Protein AF-A0A3C1FRV7-F1 (afdb_monomer)

Structure (mmCIF, N/CA/C/O backbone):
data_AF-A0A3C1FRV7-F1
#
_entry.id   AF-A0A3C1FRV7-F1
#
loop_
_atom_site.group_PDB
_atom_site.id
_atom_site.type_symbol
_atom_site.label_atom_id
_atom_site.label_alt_id
_atom_site.label_comp_id
_atom_site.label_asym_id
_atom_site.label_entity_id
_atom_site.label_seq_id
_atom_site.pdbx_PDB_ins_code
_atom_site.Cartn_x
_atom_site.Cartn_y
_atom_site.Cartn_z
_atom_site.occupancy
_atom_site.B_iso_or_equiv
_atom_site.auth_seq_id
_atom_site.auth_comp_id
_atom_site.auth_asym_id
_atom_site.auth_atom_id
_atom_site.pdbx_PDB_model_num
ATOM 1 N N . PRO A 1 1 ? -3.795 -15.481 3.733 1.00 88.25 1 PRO A N 1
ATOM 2 C CA . PRO A 1 1 ? -2.953 -14.312 3.367 1.00 88.25 1 PRO A CA 1
ATOM 3 C C . PRO A 1 1 ? -2.413 -14.506 1.949 1.00 88.25 1 PRO A C 1
ATOM 5 O O . PRO A 1 1 ? -2.141 -15.652 1.592 1.00 88.25 1 PRO A O 1
ATOM 8 N N . ASN A 1 2 ? -2.256 -13.435 1.164 1.00 96.12 2 ASN A N 1
ATOM 9 C CA . ASN A 1 2 ? -1.717 -13.567 -0.190 1.00 96.12 2 ASN A CA 1
ATOM 10 C C . ASN A 1 2 ? -0.213 -13.884 -0.165 1.00 96.12 2 ASN A C 1
ATOM 12 O O . ASN A 1 2 ? 0.523 -13.415 0.707 1.00 96.12 2 ASN A O 1
ATOM 16 N N . ARG A 1 3 ? 0.243 -14.666 -1.138 1.00 96.31 3 ARG A N 1
ATOM 17 C CA . ARG A 1 3 ? 1.649 -14.961 -1.402 1.00 96.31 3 ARG A CA 1
ATOM 18 C C . ARG A 1 3 ? 1.948 -14.586 -2.841 1.00 96.31 3 ARG A C 1
ATOM 20 O O . ARG A 1 3 ? 1.276 -15.065 -3.749 1.00 96.31 3 ARG A O 1
ATOM 27 N N . VAL A 1 4 ? 2.938 -13.723 -3.019 1.00 97.00 4 VAL A N 1
ATOM 28 C CA . VAL A 1 4 ? 3.208 -13.046 -4.291 1.00 97.00 4 VAL A CA 1
ATOM 29 C C . VAL A 1 4 ? 4.692 -13.100 -4.611 1.00 97.00 4 VAL A C 1
ATOM 31 O O . VAL A 1 4 ? 5.523 -13.239 -3.709 1.00 97.00 4 VAL A O 1
ATOM 34 N N . TRP A 1 5 ? 5.019 -13.033 -5.896 1.00 97.19 5 TRP A N 1
ATOM 35 C CA . TRP A 1 5 ? 6.401 -12.952 -6.348 1.00 97.19 5 TRP A CA 1
ATOM 36 C C . TRP A 1 5 ? 6.997 -11.589 -5.975 1.00 97.19 5 TRP A C 1
ATOM 38 O O . TRP A 1 5 ? 6.356 -10.554 -6.157 1.00 97.19 5 TRP A O 1
ATOM 48 N N . SER A 1 6 ? 8.199 -11.611 -5.407 1.00 97.25 6 SER A N 1
ATOM 49 C CA . SER A 1 6 ? 9.000 -10.429 -5.111 1.00 97.25 6 SER A CA 1
ATOM 50 C C . SER A 1 6 ? 10.162 -10.377 -6.084 1.00 97.25 6 SER A C 1
ATOM 52 O O . SER A 1 6 ? 11.033 -11.244 -6.024 1.00 97.25 6 SER A O 1
ATOM 54 N N . ASP A 1 7 ? 10.172 -9.368 -6.947 1.00 95.69 7 ASP A N 1
ATOM 55 C CA . ASP A 1 7 ? 11.245 -9.126 -7.910 1.00 95.69 7 ASP A CA 1
ATOM 56 C C . ASP A 1 7 ? 12.537 -8.704 -7.195 1.00 95.69 7 ASP A C 1
ATOM 58 O O . ASP A 1 7 ? 13.624 -9.072 -7.617 1.00 95.69 7 ASP A O 1
ATOM 62 N N . GLU A 1 8 ? 12.429 -8.026 -6.044 1.00 93.19 8 GLU A N 1
ATOM 63 C CA . GLU A 1 8 ? 13.587 -7.617 -5.231 1.00 93.19 8 GLU A CA 1
ATOM 64 C C . GLU A 1 8 ? 14.347 -8.809 -4.625 1.00 93.19 8 GLU A C 1
ATOM 66 O O . GLU A 1 8 ? 15.556 -8.743 -4.419 1.00 93.19 8 GLU A O 1
ATOM 71 N N . THR A 1 9 ? 13.639 -9.886 -4.272 1.00 95.56 9 THR A N 1
ATOM 72 C CA . THR A 1 9 ? 14.222 -11.043 -3.564 1.00 95.56 9 THR A CA 1
ATOM 73 C C . THR A 1 9 ? 14.211 -12.325 -4.388 1.00 95.56 9 THR A C 1
ATOM 75 O O . THR A 1 9 ? 14.591 -13.369 -3.862 1.00 95.56 9 THR A O 1
ATOM 78 N N . GLU A 1 10 ? 13.682 -12.271 -5.611 1.00 96.88 10 GLU A N 1
ATOM 79 C CA . GLU A 1 10 ? 13.475 -13.408 -6.517 1.00 96.88 10 GLU A CA 1
ATOM 80 C C . GLU A 1 10 ? 12.811 -14.618 -5.835 1.00 96.88 10 GLU A C 1
ATOM 82 O O . GLU A 1 10 ? 13.224 -15.772 -5.971 1.00 96.88 10 GLU A O 1
ATOM 87 N N . ALA A 1 11 ? 11.780 -14.351 -5.030 1.00 97.44 11 ALA A N 1
ATOM 88 C CA . ALA A 1 11 ? 11.130 -15.378 -4.225 1.00 97.44 11 ALA A CA 1
ATOM 89 C C . ALA A 1 11 ? 9.654 -15.075 -3.974 1.00 97.44 11 ALA A C 1
ATOM 91 O O . ALA A 1 11 ? 9.210 -13.927 -3.984 1.00 97.44 11 ALA A O 1
ATOM 92 N N . VAL A 1 12 ? 8.887 -16.121 -3.661 1.00 97.25 12 VAL A N 1
ATOM 93 C CA . VAL A 1 12 ? 7.507 -15.967 -3.192 1.00 97.25 12 VAL A CA 1
ATOM 94 C C . VAL A 1 12 ? 7.513 -15.488 -1.741 1.00 97.25 12 VAL A C 1
ATOM 96 O O . VAL A 1 12 ? 7.943 -16.202 -0.831 1.00 97.25 12 VAL A O 1
ATOM 99 N N . THR A 1 13 ? 6.976 -14.296 -1.507 1.00 96.69 13 THR A N 1
ATOM 100 C CA . THR A 1 13 ? 6.921 -13.651 -0.191 1.00 96.69 13 THR A CA 1
ATOM 101 C C . THR A 1 13 ? 5.478 -13.353 0.224 1.00 96.69 13 THR A C 1
ATOM 103 O O . THR A 1 13 ? 4.519 -13.734 -0.450 1.00 96.69 13 THR A O 1
ATOM 106 N N . LEU A 1 14 ? 5.301 -12.742 1.398 1.00 96.25 14 LEU A N 1
ATOM 107 C CA . LEU A 1 14 ? 3.993 -12.287 1.863 1.00 96.25 14 LEU A CA 1
ATOM 108 C C . LEU A 1 14 ? 3.575 -11.037 1.083 1.00 96.25 14 LEU A C 1
ATOM 110 O O . LEU A 1 14 ? 4.282 -10.032 1.111 1.00 96.25 14 LEU A O 1
ATOM 114 N N . GLY A 1 15 ? 2.392 -11.084 0.480 1.00 97.06 15 GLY A N 1
ATOM 115 C CA . GLY A 1 15 ? 1.751 -9.919 -0.110 1.00 97.06 15 GLY A CA 1
ATOM 116 C C . GLY A 1 15 ? 1.259 -8.935 0.953 1.00 97.06 15 GLY A C 1
ATOM 117 O O . GLY A 1 15 ? 0.755 -9.351 2.001 1.00 97.06 15 GLY A O 1
ATOM 118 N N . ARG A 1 16 ? 1.411 -7.629 0.714 1.00 95.50 16 ARG A N 1
ATOM 119 C CA . ARG A 1 16 ? 1.132 -6.577 1.713 1.00 95.50 16 ARG A CA 1
ATOM 120 C C . ARG A 1 16 ? 0.319 -5.405 1.170 1.00 95.50 16 ARG A C 1
ATOM 122 O O . ARG A 1 16 ? -0.557 -4.906 1.874 1.00 95.50 16 ARG A O 1
ATOM 129 N N . PHE A 1 17 ? 0.606 -4.969 -0.053 1.00 96.12 17 PHE A N 1
ATOM 130 C CA . PHE A 1 17 ? 0.063 -3.746 -0.649 1.00 96.12 17 PHE A CA 1
ATOM 131 C C . PHE A 1 17 ? -0.885 -4.051 -1.813 1.00 96.12 17 PHE A C 1
ATOM 133 O O . PHE A 1 17 ? -0.862 -5.141 -2.382 1.00 96.12 17 PHE A O 1
ATOM 140 N N . GLY A 1 18 ? -1.735 -3.080 -2.149 1.00 95.12 18 GLY A N 1
ATOM 141 C CA . GLY A 1 18 ? -2.817 -3.237 -3.122 1.00 95.12 18 GLY A CA 1
ATOM 142 C C . GLY A 1 18 ? -4.117 -3.784 -2.522 1.00 95.12 18 GLY A C 1
ATOM 143 O O . GLY A 1 18 ? -4.207 -4.084 -1.321 1.00 95.12 18 GLY A O 1
ATOM 144 N N . TRP A 1 19 ? -5.132 -3.893 -3.380 1.00 96.12 19 TRP A N 1
ATOM 145 C CA . TRP A 1 19 ? -6.485 -4.325 -3.021 1.00 96.12 19 TRP A CA 1
ATOM 146 C C . TRP A 1 19 ? -6.552 -5.786 -2.594 1.00 96.12 19 TRP A C 1
ATOM 148 O O . TRP A 1 19 ? -7.274 -6.104 -1.655 1.00 96.12 19 TRP A O 1
ATOM 158 N N . LYS A 1 20 ? -5.748 -6.658 -3.211 1.00 97.12 20 LYS A N 1
ATOM 159 C CA . LYS A 1 20 ? -5.669 -8.083 -2.862 1.00 97.12 20 LYS A CA 1
ATOM 160 C C . LYS A 1 20 ? -4.338 -8.475 -2.230 1.00 97.12 20 LYS A C 1
ATOM 162 O O . LYS A 1 20 ? -3.942 -9.636 -2.277 1.00 97.12 20 LYS A O 1
ATOM 167 N N . ALA A 1 21 ? -3.621 -7.515 -1.640 1.00 97.31 21 ALA A N 1
ATOM 168 C CA . ALA A 1 21 ? -2.252 -7.727 -1.168 1.00 97.31 21 ALA A CA 1
ATOM 169 C C . ALA A 1 21 ? -1.316 -8.254 -2.285 1.00 97.31 21 ALA A C 1
ATOM 171 O O . ALA A 1 21 ? -0.440 -9.067 -2.015 1.00 97.31 21 ALA A O 1
ATOM 172 N N . GLY A 1 22 ? -1.519 -7.829 -3.537 1.00 96.50 22 GLY A N 1
ATOM 173 C CA . GLY A 1 22 ? -0.778 -8.303 -4.711 1.00 96.50 22 GLY A CA 1
ATOM 174 C C . GLY A 1 22 ? 0.704 -7.907 -4.750 1.00 96.50 22 GLY A C 1
ATOM 175 O O . GLY A 1 22 ? 1.472 -8.511 -5.490 1.00 96.50 22 GLY A O 1
ATOM 176 N N . GLN A 1 23 ? 1.124 -6.924 -3.945 1.00 97.25 23 GLN A N 1
ATOM 177 C CA . GLN A 1 23 ? 2.492 -6.398 -3.956 1.00 97.25 23 GLN A CA 1
ATOM 178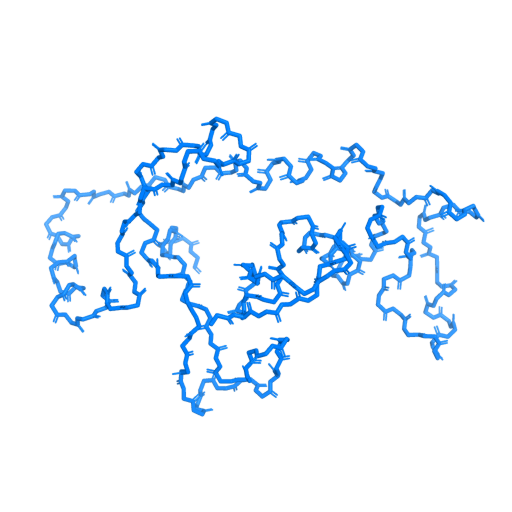 C C . GLN A 1 23 ? 3.211 -6.639 -2.615 1.00 97.25 23 GLN A C 1
ATOM 180 O O . GLN A 1 23 ? 2.616 -6.403 -1.553 1.00 97.25 23 GLN A O 1
ATOM 185 N N . PRO A 1 24 ? 4.478 -7.094 -2.614 1.00 96.88 24 PRO A N 1
ATOM 186 C CA . PRO A 1 24 ? 5.200 -7.462 -1.393 1.00 96.88 24 PRO A CA 1
ATOM 187 C C . PRO A 1 24 ? 5.787 -6.260 -0.643 1.00 96.88 24 PRO A C 1
ATOM 189 O O . PRO A 1 24 ? 5.948 -6.309 0.579 1.00 96.88 24 PRO A O 1
ATOM 192 N N . SER A 1 25 ? 6.087 -5.169 -1.349 1.00 96.50 25 SER A N 1
ATOM 193 C CA . SER A 1 25 ? 6.749 -3.985 -0.805 1.00 96.50 25 SER A CA 1
ATOM 194 C C . SER A 1 25 ? 6.201 -2.699 -1.439 1.00 96.50 25 SER A C 1
ATOM 196 O O . SER A 1 25 ? 5.599 -2.728 -2.511 1.00 96.50 25 SER A O 1
ATOM 198 N N . VAL A 1 26 ? 6.438 -1.555 -0.783 1.00 96.44 26 VAL A N 1
ATOM 199 C CA . VAL A 1 26 ? 6.189 -0.231 -1.387 1.00 96.44 26 VAL A CA 1
ATOM 200 C C . VAL A 1 26 ? 7.073 -0.026 -2.621 1.00 96.44 26 VAL A C 1
ATOM 202 O O . VAL A 1 26 ? 6.642 0.623 -3.560 1.00 96.44 26 VAL A O 1
ATOM 205 N N . ALA A 1 27 ? 8.283 -0.602 -2.644 1.00 97.06 27 ALA A N 1
ATOM 206 C CA . ALA A 1 27 ? 9.193 -0.458 -3.777 1.00 97.06 27 ALA A CA 1
ATOM 207 C C . ALA A 1 27 ? 8.612 -1.122 -5.028 1.00 97.06 27 ALA A C 1
ATOM 209 O O . ALA A 1 27 ? 8.423 -0.452 -6.037 1.00 97.06 27 ALA A O 1
ATOM 210 N N . GLN A 1 28 ? 8.211 -2.389 -4.938 1.00 97.81 28 GLN A N 1
ATOM 211 C CA . GLN A 1 28 ? 7.612 -3.091 -6.071 1.00 97.81 28 GLN A CA 1
ATOM 212 C C . GLN A 1 28 ? 6.253 -2.505 -6.478 1.00 97.81 28 GLN A C 1
ATOM 214 O O . GLN A 1 28 ? 5.980 -2.369 -7.668 1.00 97.81 28 GLN A O 1
ATOM 219 N N . GLN A 1 29 ? 5.428 -2.074 -5.513 1.00 97.44 29 GLN A N 1
ATOM 220 C CA . GLN A 1 29 ? 4.182 -1.364 -5.822 1.00 97.44 29 GLN A CA 1
ATOM 221 C C . GLN A 1 29 ? 4.449 -0.087 -6.631 1.00 97.44 29 GLN A C 1
ATOM 223 O O . GLN A 1 29 ? 3.802 0.134 -7.653 1.00 97.44 29 GLN A O 1
ATOM 228 N N . SER A 1 30 ? 5.394 0.742 -6.185 1.00 97.56 30 SER A N 1
ATOM 229 C CA . SER A 1 30 ? 5.735 1.988 -6.866 1.00 97.56 30 SER A CA 1
ATOM 230 C C . SER A 1 30 ? 6.379 1.733 -8.222 1.00 97.56 30 SER A C 1
ATOM 232 O O . SER A 1 30 ? 5.986 2.381 -9.183 1.00 97.56 30 SER A O 1
ATOM 234 N N . ALA A 1 31 ? 7.315 0.785 -8.336 1.00 97.06 31 ALA A N 1
ATOM 235 C CA . ALA A 1 31 ? 7.918 0.418 -9.618 1.00 97.06 31 ALA A CA 1
ATOM 236 C C . ALA A 1 31 ? 6.849 -0.032 -10.622 1.00 97.06 31 ALA A C 1
ATOM 238 O O . ALA A 1 31 ? 6.871 0.393 -11.774 1.00 97.06 31 ALA A O 1
ATOM 239 N N . GLY A 1 32 ? 5.877 -0.832 -10.171 1.00 96.38 32 GLY A N 1
ATOM 240 C CA . GLY A 1 32 ? 4.760 -1.281 -11.002 1.00 96.38 32 GLY A CA 1
ATOM 241 C C . GLY A 1 32 ? 3.914 -0.124 -11.517 1.00 96.38 32 GLY A C 1
ATOM 242 O O . GLY A 1 32 ? 3.598 -0.097 -12.699 1.00 96.38 32 GLY A O 1
ATOM 243 N N . ALA A 1 33 ? 3.613 0.857 -10.664 1.00 96.88 33 ALA A N 1
ATOM 244 C CA . ALA A 1 33 ? 2.905 2.068 -11.075 1.00 96.88 33 ALA A CA 1
ATOM 245 C C . ALA A 1 33 ? 3.745 2.940 -12.028 1.00 96.88 33 ALA A C 1
ATOM 247 O O . ALA A 1 33 ? 3.225 3.440 -13.022 1.00 96.88 33 ALA A O 1
ATOM 248 N N . PHE A 1 34 ? 5.053 3.085 -11.777 1.00 96.56 34 PHE A N 1
ATOM 249 C CA . PHE A 1 34 ? 5.964 3.774 -12.695 1.00 96.56 34 PHE A CA 1
ATOM 250 C C . PHE A 1 34 ? 5.905 3.149 -14.091 1.00 96.56 34 PHE A C 1
ATOM 252 O O . PHE A 1 34 ? 5.642 3.863 -15.053 1.00 96.56 34 PHE A O 1
ATOM 259 N N . ALA A 1 35 ? 6.062 1.830 -14.202 1.00 95.06 35 ALA A N 1
ATOM 260 C CA . ALA A 1 35 ? 6.100 1.151 -15.494 1.00 95.06 35 ALA A CA 1
ATOM 261 C C . ALA A 1 35 ? 4.717 1.036 -16.162 1.00 95.06 35 ALA A C 1
ATOM 263 O O . ALA A 1 35 ? 4.590 1.319 -17.349 1.00 95.06 35 ALA A O 1
ATOM 264 N N . GLY A 1 36 ? 3.695 0.606 -15.420 1.00 94.25 36 GLY A N 1
ATOM 265 C CA . GLY A 1 36 ? 2.382 0.254 -15.969 1.00 94.25 36 GLY A CA 1
ATOM 266 C C . GLY A 1 36 ? 1.385 1.409 -16.058 1.00 94.25 36 GLY A C 1
ATOM 267 O O . GLY A 1 36 ? 0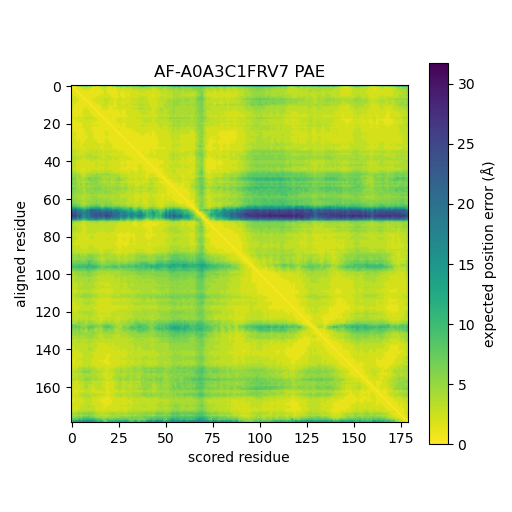.581 1.433 -16.984 1.00 94.25 36 GLY A O 1
ATOM 268 N N . ASP A 1 37 ? 1.440 2.373 -15.133 1.00 94.75 37 ASP A N 1
ATOM 269 C CA . ASP A 1 37 ? 0.474 3.481 -15.106 1.00 94.75 37 ASP A CA 1
ATOM 270 C C . ASP A 1 37 ? 1.050 4.754 -15.743 1.00 94.75 37 ASP A C 1
ATOM 272 O O . ASP A 1 37 ? 0.339 5.482 -16.436 1.00 94.75 37 ASP A O 1
ATOM 276 N N . ILE A 1 38 ? 2.332 5.045 -15.489 1.00 93.25 38 ILE A N 1
ATOM 277 C CA . ILE A 1 38 ? 2.982 6.296 -15.915 1.00 93.25 38 ILE A CA 1
ATOM 278 C C . ILE A 1 38 ? 3.834 6.099 -17.181 1.00 93.25 38 ILE A C 1
ATOM 280 O O . ILE A 1 38 ? 3.953 7.028 -17.977 1.00 93.25 38 ILE A O 1
ATOM 284 N N . GLY A 1 39 ? 4.397 4.905 -17.391 1.00 91.88 39 GLY A N 1
ATOM 285 C CA . GLY A 1 39 ? 5.275 4.598 -18.525 1.00 91.88 39 GLY A CA 1
ATOM 286 C C . GLY A 1 39 ? 6.725 5.051 -18.328 1.00 91.88 39 GLY A C 1
ATOM 287 O O . GLY A 1 39 ? 7.352 5.502 -19.276 1.00 91.88 39 GLY A O 1
ATOM 288 N N . ILE A 1 40 ? 7.240 4.969 -17.098 1.00 92.88 40 ILE A N 1
ATOM 289 C CA . ILE A 1 40 ? 8.598 5.367 -16.709 1.00 92.88 40 ILE A CA 1
ATOM 290 C C . ILE A 1 40 ? 9.366 4.147 -16.193 1.00 92.88 40 ILE A C 1
ATOM 292 O O . ILE A 1 40 ? 8.905 3.427 -15.303 1.00 92.88 40 ILE A O 1
ATOM 296 N N . SER A 1 41 ? 10.573 3.948 -16.713 1.00 94.44 41 SER A N 1
ATOM 297 C CA . SER A 1 41 ? 11.502 2.906 -16.265 1.00 94.44 41 SER A CA 1
ATOM 298 C C . SER A 1 41 ? 12.165 3.227 -14.916 1.00 94.44 41 SER A C 1
ATOM 300 O O . SER A 1 41 ? 12.491 4.372 -14.606 1.00 94.44 41 SER A O 1
ATOM 302 N N . THR A 1 42 ? 12.396 2.192 -14.107 1.00 94.62 42 THR A N 1
ATOM 303 C CA . THR A 1 42 ? 13.059 2.246 -12.785 1.00 94.62 42 THR A CA 1
ATOM 304 C C . THR A 1 42 ? 14.102 1.127 -12.675 1.00 94.62 42 THR A C 1
ATOM 306 O O . THR A 1 42 ? 14.062 0.199 -13.481 1.00 94.62 42 THR A O 1
ATOM 309 N N . PRO A 1 43 ? 15.005 1.117 -11.673 1.00 92.94 43 PRO A N 1
ATOM 310 C CA . PRO A 1 43 ? 15.980 0.031 -11.532 1.00 92.94 43 PRO A CA 1
ATOM 311 C C . PRO A 1 43 ? 15.341 -1.355 -1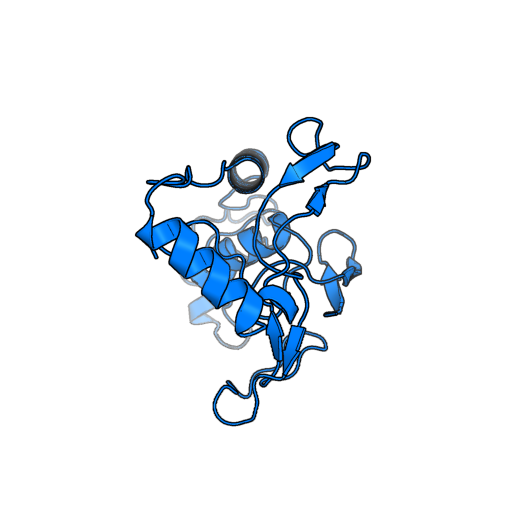1.370 1.00 92.94 43 PRO A C 1
ATOM 313 O O . PRO A 1 43 ? 15.930 -2.348 -11.783 1.00 92.94 43 PRO A O 1
ATOM 316 N N . LEU A 1 44 ? 14.140 -1.427 -10.779 1.00 94.12 44 LEU A N 1
ATOM 317 C CA . LEU A 1 44 ? 13.418 -2.689 -10.608 1.00 94.12 44 LEU A CA 1
ATOM 318 C C . LEU A 1 44 ? 12.695 -3.114 -11.896 1.00 94.12 44 LEU A C 1
ATOM 320 O O . LEU A 1 44 ? 12.684 -4.299 -12.215 1.00 94.12 44 LEU A O 1
ATOM 324 N N . TYR A 1 45 ? 12.143 -2.159 -12.655 1.00 94.12 45 TYR A N 1
ATOM 325 C CA . TYR A 1 45 ? 11.514 -2.385 -13.963 1.00 94.12 45 TYR A CA 1
ATOM 326 C C . TYR A 1 45 ? 12.161 -1.485 -15.031 1.00 94.12 45 TYR A C 1
ATOM 328 O O . TYR A 1 45 ? 11.678 -0.377 -15.276 1.00 94.12 45 TYR A O 1
ATOM 336 N N . PRO A 1 46 ? 13.259 -1.939 -15.668 1.00 92.25 46 PRO A N 1
ATOM 337 C CA . PRO A 1 46 ? 14.113 -1.082 -16.496 1.00 92.25 46 PRO A CA 1
ATOM 338 C C . PRO A 1 46 ? 13.598 -0.874 -17.923 1.00 92.25 46 PRO A C 1
ATOM 340 O O . PRO A 1 46 ? 14.172 -0.099 -18.678 1.00 92.25 46 PRO A O 1
ATOM 343 N N . ALA A 1 47 ? 12.533 -1.567 -18.323 1.00 90.88 47 ALA A N 1
ATOM 344 C CA . ALA A 1 47 ? 11.956 -1.436 -19.652 1.00 90.88 47 ALA A CA 1
ATOM 345 C C . ALA A 1 47 ? 11.330 -0.036 -19.851 1.00 90.88 47 ALA A C 1
ATOM 347 O O . ALA A 1 47 ? 10.337 0.266 -19.189 1.00 90.88 47 ALA A O 1
ATOM 348 N N . PRO A 1 48 ? 11.821 0.793 -20.793 1.00 90.69 48 PRO A N 1
ATOM 349 C CA . PRO A 1 48 ? 11.323 2.160 -21.004 1.00 90.69 48 PRO A CA 1
ATOM 350 C C . PRO A 1 48 ? 10.022 2.214 -21.826 1.00 90.69 48 PRO A C 1
ATOM 352 O O . PRO A 1 48 ? 9.575 3.272 -22.244 1.00 90.69 48 PRO A O 1
ATOM 355 N N . TYR A 1 49 ? 9.413 1.058 -22.088 1.00 90.88 49 TYR A N 1
ATOM 356 C CA . TYR A 1 49 ? 8.166 0.903 -22.842 1.00 90.88 49 TYR A CA 1
ATOM 357 C C . TYR A 1 49 ? 7.035 0.328 -21.972 1.00 90.88 49 TYR A C 1
ATOM 359 O O . TYR A 1 49 ? 6.084 -0.250 -22.496 1.00 90.88 49 TYR A O 1
ATOM 367 N N . GLY A 1 50 ? 7.151 0.431 -20.644 1.00 90.69 50 GLY A N 1
ATOM 368 C CA . GLY A 1 50 ? 6.100 0.035 -19.704 1.00 90.69 50 GLY A CA 1
ATOM 369 C C . GLY A 1 50 ? 5.608 -1.403 -19.894 1.00 90.69 50 GLY A C 1
ATOM 370 O O . GLY A 1 50 ? 6.401 -2.348 -19.930 1.00 90.69 50 GLY A O 1
ATOM 371 N N . ASP A 1 51 ? 4.293 -1.573 -20.034 1.00 90.56 51 ASP A N 1
ATOM 372 C CA . ASP A 1 51 ? 3.619 -2.864 -20.207 1.00 90.56 51 ASP A CA 1
ATOM 373 C C . ASP A 1 51 ? 3.440 -3.296 -21.681 1.00 90.56 51 ASP A C 1
ATOM 375 O O . ASP A 1 51 ? 2.769 -4.298 -21.960 1.00 90.56 51 ASP A O 1
ATOM 379 N N . CYS A 1 52 ? 4.084 -2.611 -22.642 1.00 92.81 52 CYS A N 1
ATOM 380 C CA . CYS A 1 52 ? 4.044 -2.988 -24.057 1.00 92.81 52 CYS A CA 1
ATOM 381 C C . CYS A 1 52 ? 4.531 -4.437 -24.270 1.00 92.81 52 CYS A C 1
ATOM 383 O O . CYS A 1 52 ? 5.723 -4.769 -24.164 1.00 92.81 52 CYS A O 1
ATOM 385 N N . MET A 1 53 ? 3.603 -5.308 -24.673 1.00 92.50 53 MET A N 1
ATOM 386 C CA . MET A 1 53 ? 3.895 -6.707 -24.988 1.00 92.50 53 MET A CA 1
ATOM 387 C C . MET A 1 53 ? 4.885 -6.841 -26.160 1.00 92.50 53 MET A C 1
ATOM 389 O O . MET A 1 53 ? 4.843 -6.033 -27.088 1.00 92.50 53 MET A O 1
ATOM 393 N N . PRO A 1 54 ? 5.711 -7.908 -26.212 1.00 93.88 54 PRO A N 1
ATOM 394 C CA . PRO A 1 54 ? 6.632 -8.158 -27.328 1.00 93.88 54 PRO A CA 1
ATOM 395 C C . PRO A 1 54 ? 5.979 -8.155 -28.720 1.00 93.88 54 PRO A C 1
ATOM 397 O 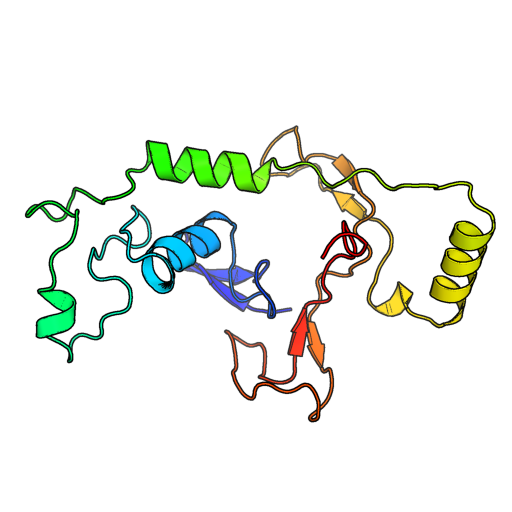O . PRO A 1 54 ? 6.625 -7.796 -29.697 1.00 93.88 54 PRO A O 1
ATOM 400 N N . ALA A 1 55 ? 4.697 -8.525 -28.813 1.00 96.88 55 ALA A N 1
ATOM 401 C CA . ALA A 1 55 ? 3.940 -8.523 -30.066 1.00 96.88 55 ALA A CA 1
ATOM 402 C C . ALA A 1 55 ? 3.613 -7.111 -30.600 1.00 96.88 55 ALA A C 1
ATOM 404 O O . ALA A 1 55 ? 3.247 -6.971 -31.765 1.00 96.88 55 ALA A O 1
ATOM 405 N N . LEU A 1 56 ? 3.733 -6.070 -29.772 1.00 95.62 56 LEU A N 1
ATOM 406 C CA . LEU A 1 56 ? 3.411 -4.685 -30.111 1.00 95.62 56 LEU A CA 1
ATOM 407 C C . LEU A 1 56 ? 4.695 -3.912 -30.442 1.00 95.62 56 LEU A C 1
ATOM 409 O O . LEU A 1 56 ? 5.149 -3.078 -29.660 1.00 95.62 56 LEU A O 1
ATOM 413 N N . ALA A 1 57 ? 5.293 -4.206 -31.600 1.00 94.94 57 ALA A N 1
ATOM 414 C CA . ALA A 1 57 ? 6.563 -3.603 -32.020 1.00 94.94 57 ALA A CA 1
ATOM 415 C C . ALA A 1 57 ? 6.515 -2.064 -32.020 1.00 94.94 57 ALA A C 1
ATOM 417 O O . ALA A 1 57 ? 7.403 -1.434 -31.454 1.00 94.94 57 ALA A O 1
ATOM 418 N N . ASP A 1 58 ? 5.442 -1.476 -32.557 1.00 95.81 58 ASP A N 1
ATOM 419 C CA . ASP A 1 58 ? 5.269 -0.018 -32.613 1.00 95.81 58 ASP A CA 1
ATOM 420 C C . ASP A 1 58 ? 5.158 0.616 -31.215 1.00 95.81 58 ASP A C 1
ATOM 422 O O . ASP A 1 58 ? 5.662 1.710 -30.996 1.00 95.81 58 ASP A O 1
ATOM 426 N N . CYS A 1 59 ? 4.549 -0.087 -30.251 1.00 93.44 59 CYS A N 1
ATOM 427 C CA . CYS A 1 59 ? 4.448 0.348 -28.850 1.00 93.44 59 CYS A CA 1
ATOM 428 C C . CYS A 1 59 ? 5.834 0.374 -28.194 1.00 93.44 59 CYS A C 1
ATOM 430 O O . CYS A 1 59 ? 6.211 1.350 -27.559 1.00 93.44 59 CYS A O 1
ATOM 432 N N . ARG A 1 60 ? 6.633 -0.681 -28.407 1.00 91.81 60 ARG A N 1
ATOM 433 C CA . ARG A 1 60 ? 7.989 -0.796 -27.843 1.00 91.81 60 ARG A CA 1
ATOM 434 C C . ARG A 1 60 ? 8.997 0.147 -28.494 1.00 91.81 60 ARG A C 1
ATOM 436 O O . ARG A 1 60 ? 9.988 0.478 -27.859 1.00 91.81 60 ARG A O 1
ATOM 443 N N . ALA A 1 61 ? 8.758 0.530 -29.746 1.00 90.88 61 ALA A N 1
ATOM 444 C CA . ALA A 1 61 ? 9.560 1.498 -30.487 1.00 90.88 61 ALA A CA 1
ATOM 445 C C . ALA A 1 61 ? 9.044 2.942 -30.344 1.00 90.88 61 ALA A C 1
ATOM 447 O O . ALA A 1 61 ? 9.599 3.850 -30.967 1.00 90.88 61 ALA A O 1
ATOM 448 N N . ALA A 1 62 ? 7.974 3.162 -29.572 1.00 91.44 62 ALA A N 1
ATOM 449 C CA . ALA A 1 62 ? 7.477 4.501 -29.305 1.00 91.44 62 ALA A CA 1
ATOM 450 C C . ALA A 1 62 ? 8.546 5.327 -28.563 1.00 91.44 62 ALA A C 1
ATOM 452 O O . ALA A 1 62 ? 9.341 4.764 -27.808 1.00 91.44 62 ALA A O 1
ATOM 453 N N . PRO A 1 63 ? 8.581 6.658 -28.757 1.00 90.50 63 PRO A N 1
ATOM 454 C CA . PRO A 1 63 ? 9.545 7.510 -28.071 1.00 90.50 63 PRO A CA 1
ATOM 455 C C . PRO A 1 63 ? 9.444 7.380 -26.548 1.00 90.50 63 PRO A C 1
ATOM 457 O O . PRO A 1 63 ? 8.354 7.498 -25.990 1.00 90.50 63 PRO A O 1
ATOM 460 N N . HIS A 1 64 ? 10.588 7.211 -25.892 1.00 89.50 64 HIS A N 1
ATOM 461 C CA . HIS A 1 64 ? 10.719 7.133 -24.438 1.00 89.50 64 HIS A CA 1
ATOM 462 C C . HIS A 1 64 ? 11.938 7.929 -23.958 1.00 89.50 64 HIS A C 1
ATOM 464 O O . HIS A 1 64 ? 12.800 8.300 -24.757 1.00 89.50 64 HIS A O 1
ATOM 470 N N . GLY A 1 65 ? 12.018 8.202 -22.656 1.00 84.75 65 GLY A N 1
ATOM 471 C CA . GLY A 1 65 ? 13.119 8.944 -22.039 1.00 84.75 65 GLY A CA 1
ATOM 472 C C . GLY A 1 65 ? 14.340 8.093 -21.677 1.00 84.75 65 GLY A C 1
ATOM 473 O O . GLY A 1 65 ? 15.354 8.657 -21.270 1.00 84.75 65 GLY A O 1
ATOM 474 N N . GLY A 1 66 ? 14.258 6.762 -21.804 1.00 78.25 66 GLY A N 1
ATOM 475 C CA . GLY A 1 66 ? 15.400 5.863 -21.590 1.00 78.25 66 GLY A CA 1
ATOM 476 C C . GLY A 1 66 ? 16.514 6.110 -22.612 1.00 78.25 66 GLY A C 1
ATOM 477 O O . GLY A 1 66 ? 16.221 6.384 -23.778 1.00 78.25 66 GLY A O 1
ATOM 478 N N . ALA A 1 67 ? 17.777 6.032 -22.182 1.00 66.75 67 ALA A N 1
ATOM 479 C CA . ALA A 1 67 ? 18.916 6.159 -23.091 1.00 66.75 67 ALA A CA 1
ATOM 480 C C . ALA A 1 67 ? 19.041 4.921 -24.001 1.00 66.75 67 ALA A C 1
ATOM 482 O O . ALA A 1 67 ? 18.489 3.864 -23.710 1.00 66.75 67 ALA A O 1
ATOM 483 N N . ASP A 1 68 ? 19.809 5.038 -25.090 1.00 65.94 68 ASP A N 1
ATOM 484 C CA . ASP A 1 68 ? 20.133 3.898 -25.968 1.00 65.94 68 ASP A CA 1
ATOM 485 C C . ASP A 1 68 ? 21.045 2.853 -25.284 1.00 65.94 68 ASP A C 1
ATOM 487 O O . ASP A 1 68 ? 21.283 1.777 -25.838 1.00 65.94 68 ASP A O 1
ATOM 491 N N . ASP A 1 69 ? 21.572 3.157 -24.090 1.00 59.53 69 ASP A N 1
ATOM 492 C CA . ASP A 1 69 ? 22.216 2.173 -23.226 1.00 59.53 69 ASP A CA 1
ATOM 493 C C . ASP A 1 69 ? 21.206 1.546 -22.256 1.00 59.53 69 ASP A C 1
ATOM 495 O O . ASP A 1 69 ? 20.297 2.185 -21.735 1.00 59.53 69 ASP A O 1
ATOM 499 N N . THR A 1 70 ? 21.347 0.243 -22.028 1.00 55.62 70 THR A N 1
ATOM 500 C CA . THR A 1 70 ? 20.439 -0.533 -21.171 1.00 55.62 70 THR A CA 1
ATOM 501 C C . THR A 1 70 ? 20.607 -0.240 -19.679 1.00 55.62 70 THR A C 1
ATOM 503 O O . THR A 1 70 ? 19.873 -0.806 -18.872 1.00 55.62 70 THR A O 1
ATOM 506 N N . ASP A 1 71 ? 21.576 0.603 -19.315 1.00 60.59 71 ASP A N 1
ATOM 507 C CA . A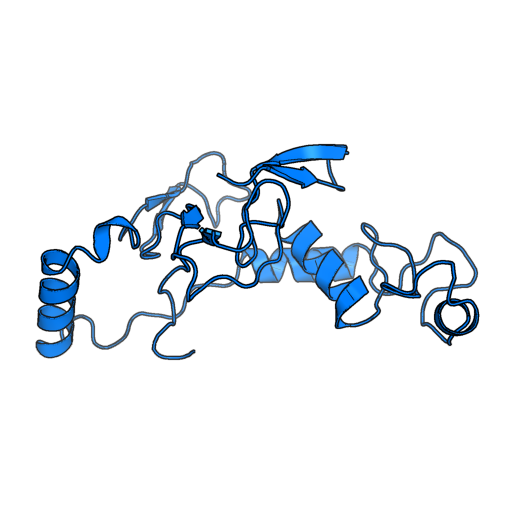SP A 1 71 ? 21.963 0.867 -17.928 1.00 60.59 71 ASP A CA 1
ATOM 508 C C . ASP A 1 71 ? 21.350 2.172 -17.389 1.00 60.59 71 ASP A C 1
ATOM 510 O O . ASP A 1 71 ? 21.384 2.415 -16.179 1.00 60.59 71 ASP A O 1
ATOM 514 N N . THR A 1 72 ? 20.739 2.993 -18.252 1.00 79.06 72 THR A N 1
ATOM 515 C CA . THR A 1 72 ? 20.078 4.241 -17.856 1.00 79.06 72 THR A CA 1
ATOM 516 C C . THR A 1 72 ? 18.558 4.100 -17.878 1.00 79.06 72 THR A C 1
ATOM 518 O O . THR A 1 72 ? 17.928 4.009 -18.930 1.00 79.06 72 THR A O 1
ATOM 521 N N . VAL A 1 73 ? 17.955 4.154 -16.691 1.00 91.75 73 VAL A N 1
ATOM 522 C CA . VAL A 1 73 ? 16.499 4.218 -16.495 1.00 91.75 73 VAL A CA 1
ATOM 523 C C . VAL A 1 73 ? 16.033 5.662 -16.297 1.00 91.75 73 VAL A C 1
ATOM 525 O O . VAL A 1 73 ? 16.780 6.506 -15.800 1.00 91.75 73 VAL A O 1
ATOM 528 N N . GLU A 1 74 ? 14.784 5.949 -16.656 1.00 93.38 74 GLU A N 1
ATOM 529 C CA . GLU A 1 74 ? 14.192 7.297 -16.617 1.00 93.38 74 GLU A CA 1
ATOM 530 C C . GLU A 1 74 ? 14.010 7.847 -15.200 1.00 93.38 74 GLU A C 1
ATOM 532 O O . GLU A 1 74 ? 14.142 9.052 -14.985 1.00 93.38 74 GLU A O 1
ATOM 537 N N . ALA A 1 75 ? 13.737 6.973 -14.231 1.00 93.69 75 ALA A N 1
ATOM 538 C CA . ALA A 1 75 ? 13.763 7.278 -12.807 1.00 93.69 75 ALA A CA 1
ATOM 539 C C . ALA A 1 75 ? 14.945 6.542 -12.152 1.00 93.69 75 ALA A C 1
ATOM 541 O O . ALA A 1 75 ? 14.789 5.399 -11.713 1.00 93.69 75 ALA A O 1
ATOM 542 N N . PRO A 1 76 ? 16.135 7.173 -12.075 1.00 92.88 76 PRO A N 1
ATOM 543 C CA . PRO A 1 76 ? 17.316 6.579 -11.459 1.00 92.88 76 PRO A CA 1
ATOM 544 C C . PRO A 1 76 ? 17.097 6.216 -9.991 1.00 92.88 76 PRO A C 1
ATOM 546 O O . PRO A 1 76 ? 16.209 6.756 -9.328 1.00 92.88 76 PRO A O 1
ATOM 549 N N . ALA A 1 77 ? 17.970 5.354 -9.462 1.00 93.94 77 ALA A N 1
ATOM 550 C CA . ALA A 1 77 ? 17.885 4.847 -8.091 1.00 93.94 77 ALA A CA 1
ATOM 551 C C . ALA A 1 77 ? 17.690 5.951 -7.040 1.00 93.94 77 ALA A C 1
ATOM 553 O O . ALA A 1 77 ? 16.821 5.817 -6.192 1.00 93.94 77 ALA A O 1
ATOM 554 N N . GLU A 1 78 ? 18.406 7.076 -7.140 1.00 95.56 78 GLU A N 1
ATOM 555 C CA . GLU A 1 78 ? 18.254 8.187 -6.190 1.00 95.56 78 GLU A CA 1
ATOM 556 C C . GLU A 1 78 ? 16.831 8.775 -6.183 1.00 95.56 78 GLU A C 1
ATOM 558 O O . GLU A 1 78 ? 16.250 8.980 -5.116 1.00 95.56 78 GLU A O 1
ATOM 563 N N . MET A 1 79 ? 16.239 9.010 -7.360 1.00 95.25 79 MET A N 1
ATOM 564 C CA . MET A 1 79 ? 14.858 9.494 -7.465 1.00 95.25 79 MET A CA 1
ATOM 565 C C . MET A 1 79 ? 13.875 8.439 -6.950 1.00 95.25 79 MET A C 1
ATOM 567 O O . MET A 1 79 ? 12.958 8.758 -6.191 1.00 95.25 79 MET A O 1
ATOM 571 N N . PHE A 1 80 ? 14.064 7.184 -7.357 1.00 96.38 80 PHE A N 1
ATOM 572 C CA . PHE A 1 80 ? 13.200 6.084 -6.949 1.00 96.38 80 PHE A CA 1
ATOM 573 C C . PHE A 1 80 ? 13.217 5.902 -5.424 1.00 96.38 80 PHE A C 1
ATOM 575 O O . PHE A 1 80 ? 12.159 5.887 -4.793 1.00 96.38 80 PHE A O 1
ATOM 582 N N . ASP A 1 81 ? 14.400 5.893 -4.810 1.00 96.06 81 ASP A N 1
ATOM 583 C CA . ASP A 1 81 ? 14.587 5.775 -3.364 1.00 96.06 81 ASP A CA 1
ATOM 584 C C . ASP A 1 81 ? 13.932 6.929 -2.599 1.00 96.06 81 ASP A C 1
ATOM 586 O O . ASP A 1 81 ? 13.343 6.700 -1.540 1.00 96.06 81 ASP A O 1
ATOM 590 N N . GLN A 1 82 ? 13.953 8.156 -3.134 1.00 97.38 82 GLN A N 1
ATOM 591 C CA . GLN A 1 82 ? 13.241 9.289 -2.534 1.00 97.38 82 GLN A CA 1
ATOM 592 C C . GLN A 1 82 ? 11.723 9.090 -2.531 1.00 97.38 82 GLN A C 1
ATOM 594 O O . GLN A 1 82 ? 11.073 9.372 -1.520 1.00 97.38 82 GLN A O 1
ATOM 599 N N . VAL A 1 83 ? 11.150 8.568 -3.620 1.00 97.00 83 VAL A N 1
ATOM 600 C CA . VAL A 1 83 ? 9.717 8.240 -3.681 1.00 97.00 83 VAL A CA 1
ATOM 601 C C . VAL A 1 83 ? 9.381 7.159 -2.661 1.00 97.00 83 VAL A C 1
ATOM 603 O O . VAL A 1 83 ? 8.436 7.314 -1.888 1.00 97.00 83 VAL A O 1
ATOM 606 N N . ILE A 1 84 ? 10.186 6.096 -2.588 1.00 96.12 84 ILE A N 1
ATOM 607 C CA . ILE A 1 84 ? 9.974 5.014 -1.623 1.00 96.12 84 ILE A CA 1
ATOM 608 C C . ILE A 1 84 ? 10.090 5.524 -0.185 1.00 96.12 84 ILE A C 1
ATOM 610 O O . ILE A 1 84 ? 9.250 5.191 0.657 1.00 96.12 84 ILE A O 1
ATOM 614 N N . PHE A 1 85 ? 11.098 6.346 0.102 1.00 95.81 85 PHE A N 1
ATOM 615 C CA . PHE A 1 85 ? 11.291 6.965 1.406 1.00 95.81 85 PHE A CA 1
ATOM 616 C C . PHE A 1 85 ? 10.086 7.824 1.792 1.00 95.81 85 PHE A C 1
ATOM 618 O O . PHE A 1 85 ? 9.546 7.653 2.884 1.00 95.81 85 PHE A O 1
ATOM 625 N N . TYR A 1 86 ? 9.623 8.699 0.899 1.00 96.25 86 TYR A N 1
ATOM 626 C CA . TYR A 1 86 ? 8.458 9.544 1.141 1.00 96.25 86 TYR A CA 1
ATOM 627 C C . TYR A 1 86 ? 7.195 8.711 1.393 1.00 96.25 86 TYR A C 1
ATOM 629 O O . TYR A 1 86 ? 6.545 8.875 2.426 1.00 96.25 86 TYR A O 1
ATOM 637 N N . SER A 1 87 ? 6.882 7.758 0.510 1.00 95.31 87 SER A N 1
ATOM 638 C CA . SER A 1 87 ? 5.683 6.920 0.617 1.00 95.31 87 SER A CA 1
ATOM 639 C C . SER A 1 87 ? 5.650 6.081 1.896 1.00 95.31 87 SER A C 1
ATOM 641 O O . SER A 1 87 ? 4.582 5.895 2.476 1.00 95.31 87 SER A O 1
ATOM 643 N N . ARG A 1 88 ? 6.802 5.593 2.374 1.00 92.75 88 ARG A N 1
ATOM 644 C CA . ARG A 1 88 ? 6.900 4.823 3.630 1.00 92.75 88 ARG A CA 1
ATOM 645 C C . ARG A 1 88 ? 6.760 5.684 4.887 1.00 92.75 88 ARG A C 1
ATOM 647 O O . ARG A 1 88 ? 6.414 5.149 5.938 1.00 92.75 88 ARG A O 1
ATOM 654 N N . ASN A 1 89 ? 7.034 6.983 4.788 1.00 93.44 89 ASN A N 1
ATOM 655 C CA . ASN A 1 89 ? 7.100 7.903 5.926 1.00 93.44 89 ASN A CA 1
ATOM 656 C C . ASN A 1 89 ? 5.953 8.915 5.977 1.00 93.44 89 ASN A C 1
ATOM 658 O O . ASN A 1 89 ? 5.936 9.797 6.837 1.00 93.44 89 ASN A O 1
ATOM 662 N N . LEU A 1 90 ? 4.975 8.786 5.081 1.00 93.19 90 LEU A N 1
ATOM 663 C CA . LEU A 1 90 ? 3.783 9.616 5.102 1.00 93.19 90 LEU A CA 1
ATOM 664 C C . LEU A 1 90 ? 2.957 9.365 6.369 1.00 93.19 90 LEU A C 1
ATOM 666 O O . LEU A 1 90 ? 2.481 8.260 6.630 1.00 93.19 90 LEU A O 1
ATOM 670 N N . GLY A 1 91 ? 2.778 10.426 7.155 1.00 90.88 91 GLY A N 1
ATOM 671 C CA . GLY A 1 91 ? 1.935 10.404 8.343 1.00 90.88 91 GLY A CA 1
ATOM 672 C C . GLY A 1 91 ? 0.454 10.257 7.995 1.00 90.88 91 GLY A C 1
ATOM 673 O O . GLY A 1 91 ? -0.023 10.738 6.968 1.00 90.88 91 GLY A O 1
ATOM 674 N N . VAL A 1 92 ? -0.293 9.614 8.889 1.00 92.19 92 VAL A N 1
ATOM 675 C CA . VAL A 1 92 ? -1.744 9.457 8.737 1.00 92.19 92 VAL A CA 1
ATOM 676 C C . VAL A 1 92 ? -2.470 10.768 9.069 1.00 92.19 92 VAL A C 1
ATOM 678 O O . VAL A 1 92 ? -2.028 11.495 9.966 1.00 92.19 92 VAL A O 1
ATOM 681 N N . PRO A 1 93 ? -3.603 11.081 8.413 1.00 91.06 93 PRO A N 1
ATOM 682 C CA . PRO A 1 93 ? -4.400 12.253 8.762 1.00 91.06 93 PRO A CA 1
ATOM 683 C C . PRO A 1 93 ? -4.846 12.235 10.229 1.00 91.06 93 PRO A C 1
ATOM 685 O O . PRO A 1 93 ? -5.255 11.199 10.761 1.00 91.06 93 PRO A O 1
ATOM 688 N N . ALA A 1 94 ? -4.816 13.400 10.880 1.00 90.06 94 ALA A N 1
ATOM 689 C CA . ALA A 1 94 ? -5.283 13.537 12.254 1.00 90.06 94 ALA A CA 1
ATOM 690 C C . ALA A 1 94 ? -6.791 13.254 12.358 1.00 90.06 94 ALA A C 1
ATOM 692 O O . ALA A 1 94 ? -7.598 13.743 11.563 1.00 90.06 94 ALA A O 1
ATOM 693 N N . ARG A 1 95 ? -7.189 12.487 13.378 1.00 89.94 95 ARG A N 1
ATOM 694 C CA . ARG A 1 95 ? -8.605 12.227 13.658 1.00 89.94 95 ARG A CA 1
ATOM 695 C C . ARG A 1 95 ? -9.274 13.516 14.147 1.00 89.94 95 ARG A C 1
ATOM 697 O O . ARG A 1 95 ? -8.758 14.191 15.034 1.00 89.94 95 ARG A O 1
ATOM 704 N N . ARG A 1 96 ? -10.434 13.841 13.579 1.00 89.38 96 ARG A N 1
ATOM 705 C CA . ARG A 1 96 ? -11.217 15.040 13.916 1.00 89.38 96 ARG A CA 1
ATOM 706 C C . ARG A 1 96 ? -12.265 14.725 1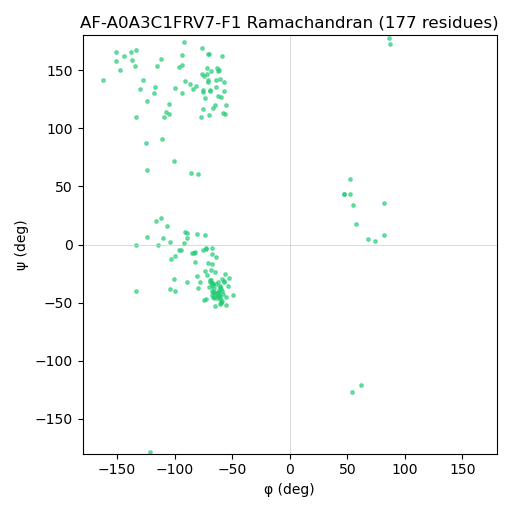4.988 1.00 89.38 96 ARG A C 1
ATOM 708 O O . ARG A 1 96 ? -12.658 13.567 15.125 1.00 89.38 96 ARG A O 1
ATOM 715 N N . THR A 1 97 ? -12.665 15.758 15.740 1.00 91.75 97 THR A N 1
ATOM 716 C CA . THR A 1 97 ? -13.848 15.762 16.632 1.00 91.75 97 THR A CA 1
ATOM 717 C C . THR A 1 97 ? -13.966 14.528 17.538 1.00 91.75 97 THR A C 1
ATOM 719 O O . THR A 1 97 ? -15.029 13.936 17.688 1.00 91.75 97 THR A O 1
ATOM 722 N N . ILE A 1 98 ? -12.850 14.106 18.143 1.00 92.00 98 ILE A N 1
ATOM 723 C CA . ILE A 1 98 ? -12.750 12.800 18.814 1.00 92.00 98 ILE A CA 1
ATOM 724 C C . ILE A 1 98 ? -13.655 12.634 20.041 1.00 92.00 98 ILE A C 1
ATOM 726 O O . ILE A 1 98 ? -13.981 11.491 20.370 1.00 92.00 98 ILE A O 1
ATOM 730 N N . ASP A 1 99 ? -14.044 13.752 20.655 1.00 95.62 99 ASP A N 1
ATOM 731 C CA . ASP A 1 99 ? -14.878 13.832 21.859 1.00 95.62 99 ASP A CA 1
ATOM 732 C C . ASP A 1 99 ? -16.329 14.238 21.549 1.00 95.62 99 ASP A C 1
ATOM 734 O O . ASP A 1 99 ? -17.137 14.398 22.461 1.00 95.62 99 ASP A O 1
ATOM 738 N N . ASP A 1 100 ? -16.674 14.418 20.269 1.00 97.88 100 ASP A N 1
ATOM 739 C CA . ASP A 1 100 ? -18.042 14.725 19.859 1.00 97.88 100 ASP A CA 1
ATOM 740 C C . ASP A 1 100 ? -18.977 13.557 20.241 1.00 97.88 100 ASP A C 1
ATOM 742 O O . ASP A 1 100 ? -18.692 12.406 19.878 1.00 97.88 100 ASP A O 1
ATOM 746 N N . PRO A 1 101 ? -20.096 13.809 20.951 1.00 98.19 101 PRO A N 1
ATOM 747 C CA . PRO A 1 101 ? -21.028 12.761 21.360 1.00 98.19 101 PRO A CA 1
ATOM 748 C C . PRO A 1 101 ? -21.524 11.881 20.208 1.00 98.19 101 PRO A C 1
ATOM 750 O O . PRO A 1 101 ? -21.676 10.673 20.386 1.00 98.19 101 PRO A O 1
ATOM 753 N N . GLN A 1 102 ? -21.729 12.444 19.015 1.00 97.62 102 GLN A N 1
ATOM 754 C CA . GLN A 1 102 ? -22.159 11.688 17.840 1.00 97.62 102 GLN A CA 1
ATOM 755 C C . GLN A 1 102 ? -21.045 10.768 17.321 1.00 97.62 102 GLN A C 1
ATOM 757 O O . GLN A 1 102 ? -21.316 9.641 16.906 1.00 97.62 102 GLN A O 1
ATOM 762 N N . VAL A 1 103 ? -19.782 11.203 17.387 1.00 96.12 103 VAL A N 1
ATOM 763 C CA . VAL A 1 103 ? -18.618 10.371 17.030 1.00 96.12 103 VAL A CA 1
ATOM 764 C C . VAL A 1 103 ? -18.449 9.221 18.023 1.00 96.12 103 VAL A C 1
ATOM 766 O O . VAL A 1 103 ? -18.146 8.095 17.623 1.00 96.12 103 VAL A O 1
ATOM 769 N N . LEU A 1 104 ? -18.661 9.479 19.315 1.00 97.38 104 LEU A N 1
ATOM 770 C CA . LEU A 1 104 ? -18.608 8.451 20.356 1.00 97.38 104 LEU A CA 1
ATOM 771 C C . LEU A 1 104 ? -19.733 7.423 20.201 1.00 97.38 104 LEU A C 1
ATOM 773 O O . LEU A 1 104 ? -19.477 6.224 20.322 1.00 97.38 104 LEU A O 1
ATOM 777 N N . GLU A 1 105 ? -20.943 7.869 19.867 1.00 98.12 105 GLU A N 1
ATOM 778 C CA . GLU A 1 105 ? -22.066 6.978 19.577 1.00 98.12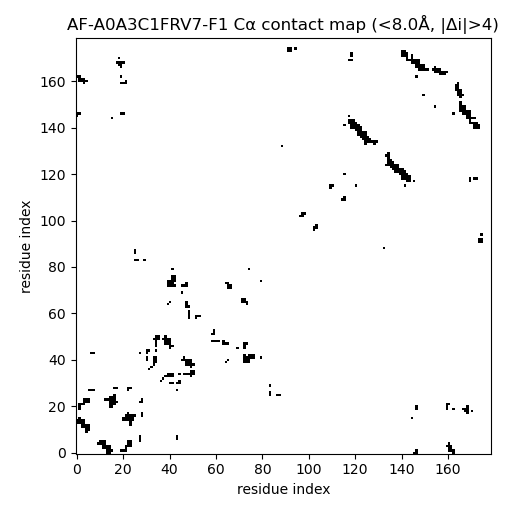 105 GLU A CA 1
ATOM 779 C C . GLU A 1 105 ? -21.814 6.137 18.319 1.00 98.12 105 GLU A C 1
ATOM 781 O O . GLU A 1 105 ? -21.981 4.918 18.341 1.00 98.12 105 GLU A O 1
ATOM 786 N N . GLY A 1 106 ? -21.296 6.743 17.245 1.00 96.44 106 GLY A N 1
ATOM 787 C CA . GLY A 1 106 ? -20.884 6.013 16.044 1.00 96.44 106 GLY A CA 1
ATOM 788 C C . GLY A 1 106 ? -19.819 4.954 16.342 1.00 96.44 106 GLY A C 1
ATOM 789 O O . GLY A 1 106 ? -19.904 3.829 15.851 1.00 96.44 106 GLY A O 1
ATOM 790 N N . LYS A 1 107 ? -18.854 5.266 17.218 1.00 96.25 107 LYS A N 1
ATOM 791 C CA . LYS A 1 107 ? -17.872 4.286 17.700 1.00 96.25 107 LYS A CA 1
ATOM 792 C C . LYS A 1 107 ? -18.548 3.136 18.452 1.00 96.25 107 LYS A C 1
ATOM 794 O O . LYS A 1 107 ? -18.176 1.991 18.222 1.00 96.25 107 LYS A O 1
ATOM 799 N N . ARG A 1 108 ? -19.520 3.403 19.329 1.00 98.31 108 ARG A N 1
ATOM 800 C CA . ARG A 1 108 ? -20.262 2.353 20.050 1.00 98.31 108 ARG A CA 1
ATOM 801 C C . ARG A 1 108 ? -20.974 1.415 19.070 1.00 98.31 108 ARG A C 1
ATOM 803 O O . ARG A 1 108 ? -20.759 0.206 19.126 1.00 98.31 108 ARG A O 1
ATOM 810 N N . LEU A 1 109 ? -21.720 1.977 18.119 1.00 98.50 109 LEU A N 1
ATOM 811 C CA . LEU A 1 109 ? -22.437 1.217 17.090 1.00 98.50 109 LEU A CA 1
ATOM 812 C C . LEU A 1 109 ? -21.496 0.395 16.201 1.00 98.50 109 LEU A C 1
ATOM 814 O O . LEU A 1 109 ? -21.804 -0.753 15.889 1.00 98.50 109 LEU A O 1
ATOM 818 N N . PHE A 1 110 ? -20.334 0.940 15.835 1.00 97.94 110 PHE A N 1
ATOM 819 C CA . PHE A 1 110 ? -19.322 0.229 15.047 1.00 97.94 110 PHE A CA 1
ATOM 820 C C . PHE A 1 110 ? -18.823 -1.040 15.754 1.00 97.94 110 PHE A C 1
ATOM 822 O O . PHE A 1 110 ? -18.600 -2.071 15.121 1.00 97.94 110 PHE A O 1
ATOM 829 N N . TYR A 1 111 ? -18.659 -0.977 17.077 1.00 98.19 111 TYR A N 1
ATOM 830 C CA . TYR A 1 111 ? -18.259 -2.133 17.877 1.00 98.19 111 TYR A CA 1
ATOM 831 C C . TYR A 1 111 ? -19.400 -3.146 18.007 1.00 98.19 111 TYR A C 1
ATOM 833 O O . TYR A 1 111 ? -19.183 -4.335 17.790 1.00 98.19 111 TYR A O 1
ATOM 841 N N . GLU A 1 112 ? -20.610 -2.688 18.324 1.00 98.38 112 GLU A N 1
ATOM 842 C CA . GLU A 1 112 ? -21.770 -3.562 18.543 1.00 98.38 112 GLU A CA 1
ATOM 843 C C . GLU A 1 112 ? -22.270 -4.247 17.269 1.00 98.38 112 GLU A C 1
ATOM 845 O O . GLU A 1 112 ? -22.741 -5.378 17.329 1.00 98.38 112 GLU A O 1
ATOM 850 N N . SER A 1 113 ? -22.109 -3.601 16.113 1.00 98.31 113 SER A N 1
ATOM 851 C CA . SER A 1 113 ? -22.477 -4.172 14.810 1.00 98.31 113 SER A CA 1
ATOM 852 C C . SER A 1 113 ? -21.479 -5.226 14.317 1.00 98.31 113 SER A C 1
ATOM 854 O O . SER A 1 113 ? -21.692 -5.834 13.273 1.00 98.31 113 SER A O 1
ATOM 856 N N . GLY A 1 114 ? -20.371 -5.439 15.037 1.00 98.06 114 GLY A N 1
ATOM 857 C CA . GLY A 1 114 ? -19.350 -6.421 14.677 1.00 98.06 114 GLY A CA 1
ATOM 858 C C . GLY A 1 114 ? -18.350 -5.951 13.618 1.00 98.06 114 GLY A C 1
ATOM 859 O O . GLY A 1 114 ? -17.518 -6.749 13.195 1.00 98.06 114 GLY A O 1
ATOM 860 N N . CYS A 1 115 ? -18.347 -4.671 13.223 1.00 98.38 115 CYS A N 1
ATOM 861 C CA . CYS A 1 115 ? -17.429 -4.144 12.200 1.00 98.38 115 CYS A CA 1
ATOM 862 C C . CYS A 1 115 ? -15.953 -4.380 12.561 1.00 98.38 115 CYS A C 1
ATOM 864 O O . CYS A 1 115 ? -15.107 -4.600 11.693 1.00 98.38 115 CYS A O 1
ATOM 866 N N . ILE A 1 116 ? -15.649 -4.383 13.863 1.00 98.19 116 ILE A N 1
ATOM 867 C CA . ILE A 1 116 ? -14.310 -4.640 14.402 1.00 98.19 116 ILE A CA 1
ATOM 868 C C . ILE A 1 116 ? -13.784 -6.057 14.124 1.00 98.19 116 ILE A C 1
ATOM 870 O O . ILE A 1 116 ? -12.601 -6.291 14.360 1.00 98.19 116 ILE A O 1
ATOM 874 N N . ALA A 1 117 ? -14.623 -6.985 13.644 1.00 97.44 117 ALA A N 1
ATOM 875 C CA . ALA A 1 117 ? -14.209 -8.343 13.290 1.00 97.44 117 ALA A CA 1
ATOM 876 C C . ALA A 1 117 ? -13.173 -8.351 12.155 1.00 97.44 117 ALA A C 1
ATOM 878 O O . ALA A 1 117 ? -12.191 -9.079 12.250 1.00 97.44 117 ALA A O 1
ATOM 879 N N . CYS A 1 118 ? -13.350 -7.491 11.143 1.00 97.94 118 CYS A N 1
ATOM 880 C CA . CYS A 1 118 ? -12.358 -7.276 10.082 1.00 97.94 118 CYS A CA 1
ATOM 881 C C . CYS A 1 118 ? -11.604 -5.954 10.295 1.00 97.94 118 CYS A C 1
ATOM 88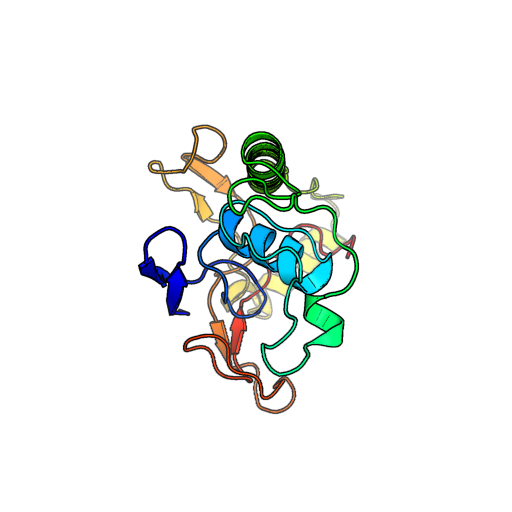3 O O . CYS A 1 118 ? -10.388 -5.876 10.131 1.00 97.94 118 CYS A O 1
ATOM 885 N N . HIS A 1 119 ? -12.284 -4.895 10.749 1.00 98.31 119 HIS A N 1
ATOM 886 C CA . HIS A 1 119 ? -11.674 -3.585 10.993 1.00 98.31 119 HIS A CA 1
ATOM 887 C C . HIS A 1 119 ? -11.040 -3.481 12.387 1.00 98.31 119 HIS A C 1
ATOM 889 O O . HIS A 1 119 ? -11.428 -2.653 13.218 1.00 98.31 119 HIS A O 1
ATOM 895 N N . THR A 1 120 ? -10.036 -4.326 12.641 1.00 98.31 120 THR A N 1
ATOM 896 C CA . THR A 1 120 ? -9.333 -4.407 13.931 1.00 98.31 120 THR A CA 1
ATOM 897 C C . THR A 1 120 ? -8.763 -3.039 14.346 1.00 98.31 120 THR A C 1
ATOM 899 O O . THR A 1 120 ? -7.917 -2.493 13.631 1.00 98.31 120 THR A O 1
ATOM 902 N N . PRO A 1 121 ? -9.166 -2.466 15.502 1.00 97.31 121 PRO A N 1
ATOM 903 C CA . PRO A 1 121 ? -8.902 -1.060 15.805 1.00 97.31 121 PRO A CA 1
ATOM 904 C C . PRO A 1 121 ? -7.434 -0.662 15.913 1.00 97.31 121 PRO A C 1
ATOM 906 O O . PRO A 1 121 ? -7.089 0.426 15.461 1.00 97.31 121 PRO A O 1
ATOM 909 N N . LYS A 1 122 ? -6.582 -1.477 16.550 1.00 97.25 122 LYS A N 1
ATOM 910 C CA . LYS A 1 122 ? -5.228 -1.058 16.938 1.00 97.25 122 LYS A CA 1
ATOM 911 C C . LYS A 1 122 ? -4.200 -2.178 16.900 1.00 97.25 122 LYS A C 1
ATOM 913 O O . LYS A 1 122 ? -4.513 -3.322 17.216 1.00 97.25 122 LYS A O 1
ATOM 918 N N . PHE A 1 123 ? -2.956 -1.793 16.637 1.00 97.44 123 PHE A N 1
ATOM 919 C CA . PHE A 1 123 ? -1.778 -2.657 16.686 1.00 97.44 123 PHE A CA 1
ATOM 920 C C . PHE A 1 123 ? -0.628 -1.930 17.370 1.00 97.44 123 PHE A C 1
ATOM 922 O O . PHE A 1 123 ? -0.592 -0.700 17.407 1.00 97.44 123 PHE A O 1
ATOM 929 N N . VAL A 1 124 ? 0.332 -2.701 17.872 1.00 97.62 124 VAL A N 1
ATOM 930 C CA . VAL A 1 124 ? 1.669 -2.189 18.175 1.00 97.62 124 VAL A CA 1
ATOM 931 C C . VAL A 1 124 ? 2.593 -2.705 17.081 1.00 97.62 124 VAL A C 1
ATOM 933 O O . VAL A 1 124 ? 2.674 -3.919 16.880 1.00 97.62 124 VAL A O 1
ATOM 936 N N . THR A 1 125 ? 3.242 -1.806 16.340 1.00 95.44 125 THR A N 1
ATOM 937 C CA . THR A 1 125 ? 4.212 -2.220 15.320 1.00 95.44 125 THR A CA 1
ATOM 938 C C . THR A 1 125 ? 5.383 -2.939 15.981 1.00 95.44 125 THR A C 1
ATOM 940 O O . THR A 1 125 ? 5.692 -2.738 17.161 1.00 95.44 125 THR A O 1
ATOM 943 N N . ARG A 1 126 ? 6.026 -3.842 15.240 1.00 94.94 126 ARG A N 1
ATOM 944 C CA . ARG A 1 126 ? 7.143 -4.597 15.801 1.00 94.94 126 ARG A CA 1
ATOM 945 C C . ARG A 1 126 ? 8.364 -3.700 16.025 1.00 94.94 126 ARG A C 1
ATOM 947 O O . ARG A 1 126 ? 8.441 -2.588 15.507 1.00 94.94 126 ARG A O 1
ATOM 954 N N . ARG A 1 127 ? 9.310 -4.192 16.830 1.00 95.12 127 ARG A N 1
ATOM 955 C CA . ARG A 1 127 ? 10.588 -3.506 17.075 1.00 95.12 127 ARG A CA 1
ATOM 956 C C . ARG A 1 127 ? 11.573 -3.690 15.919 1.00 95.12 127 ARG A C 1
ATOM 958 O O . ARG A 1 127 ? 12.343 -2.780 15.642 1.00 95.12 127 ARG A O 1
ATOM 965 N N . ASP A 1 128 ? 11.510 -4.836 15.242 1.00 93.44 128 ASP A N 1
ATOM 966 C CA . ASP A 1 128 ? 12.212 -5.157 13.995 1.00 93.44 128 ASP A CA 1
ATOM 967 C C . ASP A 1 128 ? 11.484 -4.537 12.785 1.00 93.44 128 ASP A C 1
ATOM 969 O O . ASP A 1 128 ? 10.962 -5.231 11.914 1.00 93.44 128 ASP A O 1
ATOM 973 N N . SER A 1 129 ? 11.381 -3.206 12.775 1.00 87.56 129 SER A N 1
ATOM 974 C CA . SER A 1 129 ? 10.820 -2.415 11.673 1.00 87.56 129 SER A CA 1
ATOM 975 C C . SER A 1 129 ? 11.897 -1.981 10.673 1.00 87.56 129 SER A C 1
ATOM 977 O O . SER A 1 129 ? 13.088 -2.192 10.889 1.00 87.56 129 SER A O 1
ATOM 979 N N . LEU A 1 130 ? 11.469 -1.358 9.570 1.00 86.25 130 LEU A N 1
ATOM 980 C CA . LEU A 1 130 ? 12.365 -0.826 8.535 1.00 86.25 130 LEU A CA 1
ATOM 981 C C . LEU A 1 130 ? 13.201 0.367 9.030 1.00 86.25 130 LEU A C 1
ATOM 983 O O . LEU A 1 130 ? 14.352 0.503 8.629 1.00 86.25 130 LEU A O 1
ATOM 987 N N . GLY A 1 131 ? 12.644 1.189 9.922 1.00 89.25 131 GLY A N 1
ATOM 988 C CA . GLY A 1 131 ? 13.344 2.286 10.584 1.00 89.25 131 GLY A CA 1
ATOM 989 C C . GLY A 1 131 ? 12.779 2.587 11.978 1.00 89.25 131 GLY A C 1
ATOM 990 O O . GLY A 1 131 ? 11.701 2.086 12.342 1.00 89.25 131 GLY A O 1
ATOM 991 N N . PRO A 1 132 ? 13.502 3.366 12.807 1.00 91.94 132 PRO A N 1
ATOM 992 C CA . PRO A 1 132 ? 13.048 3.766 14.143 1.00 91.94 132 PRO A CA 1
ATOM 993 C C . PRO A 1 132 ? 11.703 4.507 14.113 1.00 91.94 132 PRO A C 1
ATOM 995 O O . PRO A 1 132 ? 10.883 4.354 15.016 1.00 91.94 132 PRO A O 1
ATOM 998 N N . GLU A 1 133 ? 11.444 5.250 13.045 1.00 91.12 133 GLU A N 1
ATOM 999 C CA . GLU A 1 133 ? 10.237 6.026 12.790 1.00 91.12 133 GLU A CA 1
ATOM 1000 C C . GLU A 1 133 ? 8.999 5.192 12.448 1.00 91.12 133 GLU A C 1
ATOM 1002 O O . GLU A 1 133 ? 7.924 5.768 12.327 1.00 91.12 133 GLU A O 1
ATOM 1007 N N . GLN A 1 134 ? 9.103 3.860 12.341 1.00 92.75 134 GLN A N 1
ATOM 1008 C CA . GLN A 1 134 ? 7.946 2.945 12.359 1.00 92.75 134 GLN A CA 1
ATOM 1009 C C . GLN A 1 134 ? 8.044 1.871 13.458 1.00 92.75 134 GLN A C 1
ATOM 1011 O O . GLN A 1 134 ? 7.206 0.965 13.518 1.00 92.75 134 GLN A O 1
ATOM 1016 N N . SER A 1 135 ? 9.045 1.948 14.339 1.00 95.81 135 SER A N 1
ATOM 1017 C CA . SER A 1 135 ? 9.308 0.935 15.367 1.00 95.81 135 SER A CA 1
ATOM 1018 C C . SER A 1 135 ? 8.451 1.143 16.612 1.00 95.81 135 SER A C 1
ATOM 1020 O O . SER A 1 135 ? 8.379 2.249 17.145 1.00 95.81 135 SER A O 1
ATOM 1022 N N . PHE A 1 136 ? 7.848 0.065 17.123 1.00 97.12 136 PHE A N 1
ATOM 1023 C CA . PHE A 1 136 ? 7.155 0.039 18.420 1.00 97.12 136 PHE A CA 1
ATOM 1024 C C . PHE A 1 136 ? 6.102 1.147 18.624 1.00 97.12 136 PHE A C 1
ATOM 1026 O O . PHE A 1 136 ? 6.002 1.753 19.692 1.00 97.12 136 PHE A O 1
ATOM 1033 N N . GLN A 1 137 ? 5.289 1.404 17.603 1.00 94.94 137 GLN A N 1
ATOM 1034 C CA . GLN A 1 137 ? 4.240 2.418 17.637 1.00 94.94 137 GLN A CA 1
ATOM 1035 C C . GLN A 1 137 ? 2.875 1.815 17.899 1.00 94.94 137 GLN A C 1
ATOM 1037 O O . GLN A 1 137 ? 2.478 0.846 17.252 1.00 94.94 137 GLN A O 1
ATOM 1042 N N . LEU A 1 138 ? 2.125 2.441 18.806 1.00 96.56 138 LEU A N 1
ATOM 1043 C CA . LEU A 1 138 ? 0.696 2.197 18.930 1.00 96.56 138 LEU A CA 1
ATOM 1044 C C . LEU A 1 138 ? -0.035 2.930 17.802 1.00 96.56 138 LEU A C 1
ATOM 1046 O O . LEU A 1 138 ? -0.151 4.154 17.822 1.00 96.56 138 LEU A O 1
ATOM 1050 N N . ILE A 1 139 ? -0.566 2.168 16.854 1.00 95.88 139 ILE A N 1
ATOM 1051 C CA . ILE A 1 139 ? -1.301 2.678 15.695 1.00 95.88 139 ILE A CA 1
ATOM 1052 C C . ILE A 1 139 ? -2.764 2.234 15.742 1.00 95.88 139 ILE A C 1
ATOM 1054 O O . ILE A 1 139 ? -3.080 1.194 16.321 1.00 95.88 139 ILE A O 1
ATOM 1058 N N . TRP A 1 140 ? -3.655 3.009 15.113 1.00 96.19 140 TRP A N 1
ATOM 1059 C CA . TRP A 1 140 ? -5.103 2.749 15.097 1.00 96.19 140 TRP A CA 1
ATOM 1060 C C . TRP A 1 140 ? -5.696 2.647 13.679 1.00 96.19 140 TRP A C 1
ATOM 1062 O O . TRP A 1 140 ? -6.472 3.526 13.303 1.00 96.19 140 TRP A O 1
ATOM 1072 N N . PRO A 1 141 ? -5.310 1.650 12.859 1.00 96.62 141 PRO A N 1
ATOM 1073 C CA . PRO A 1 141 ? -5.640 1.624 11.433 1.00 96.62 141 PRO A CA 1
ATOM 1074 C C . PRO A 1 141 ? -7.040 1.090 11.106 1.00 96.62 141 PRO A C 1
ATOM 1076 O O . PRO A 1 141 ? -7.500 1.298 9.986 1.00 96.62 141 PRO A O 1
ATOM 1079 N N . TYR A 1 142 ? -7.723 0.425 12.050 1.00 97.62 142 TYR A N 1
ATOM 1080 C CA . TYR A 1 142 ? -9.032 -0.207 11.820 1.00 97.62 142 TYR A CA 1
ATOM 1081 C C . TYR A 1 142 ? -9.029 -1.151 10.607 1.00 97.62 142 TYR A C 1
ATOM 1083 O O . TYR A 1 142 ? -9.792 -0.989 9.661 1.00 97.62 142 TYR A O 1
ATOM 1091 N N . THR A 1 143 ? -8.136 -2.134 10.622 1.00 98.25 143 THR A N 1
ATOM 1092 C CA . THR A 1 143 ? -8.019 -3.185 9.600 1.00 98.25 143 THR A CA 1
ATOM 1093 C C . THR A 1 143 ? -7.220 -4.346 10.170 1.00 98.25 143 THR A C 1
ATOM 1095 O O . THR A 1 143 ? -6.257 -4.132 10.895 1.00 98.25 143 THR A O 1
ATOM 1098 N N . ASP A 1 144 ? -7.593 -5.575 9.850 1.00 97.38 144 ASP A N 1
ATOM 1099 C CA . ASP A 1 144 ? -6.797 -6.768 10.133 1.00 97.38 144 ASP A CA 1
ATOM 1100 C C . ASP A 1 144 ? -5.713 -7.039 9.074 1.00 97.38 144 ASP A C 1
ATOM 1102 O O . ASP A 1 144 ? -4.860 -7.903 9.274 1.00 97.38 144 ASP A O 1
ATOM 1106 N N . LEU A 1 145 ? -5.713 -6.276 7.973 1.00 96.50 145 LEU A N 1
ATOM 1107 C CA . LEU A 1 145 ? -4.846 -6.433 6.803 1.00 96.50 145 LEU A CA 1
ATOM 1108 C C . LEU A 1 145 ? -4.962 -7.819 6.137 1.00 96.50 145 LEU A C 1
ATOM 1110 O O . LEU A 1 145 ? -4.078 -8.201 5.365 1.00 96.50 145 LEU A O 1
ATOM 1114 N N . LEU A 1 146 ? -6.031 -8.568 6.419 1.00 96.69 146 LEU A N 1
ATOM 1115 C CA . LEU A 1 146 ? -6.288 -9.899 5.873 1.00 96.69 146 LEU A CA 1
ATOM 1116 C C . LEU A 1 146 ? -7.157 -9.823 4.618 1.00 96.69 146 LEU A C 1
ATOM 1118 O O . LEU A 1 146 ? -7.784 -8.803 4.346 1.00 96.69 146 LEU A O 1
ATOM 1122 N N . LEU A 1 147 ? -7.160 -10.922 3.861 1.00 97.25 147 LEU A N 1
ATOM 1123 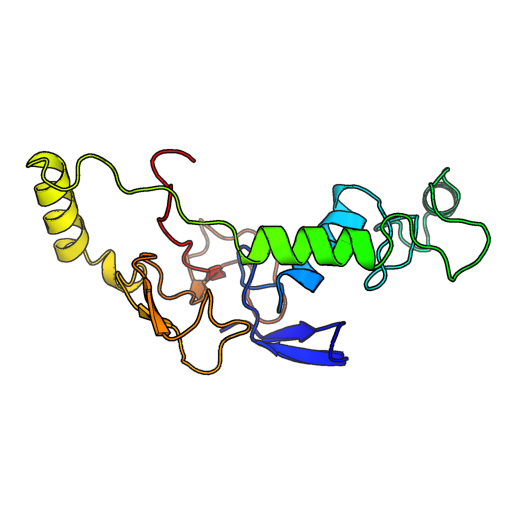C CA . LEU A 1 147 ? -8.078 -11.143 2.748 1.00 97.25 147 LEU A CA 1
ATOM 1124 C C . LEU A 1 147 ? -9.372 -11.768 3.256 1.00 97.25 147 LEU A C 1
ATOM 1126 O O . LEU A 1 147 ? -9.321 -12.703 4.057 1.00 97.25 147 LEU A O 1
ATOM 1130 N N . HIS A 1 148 ? -10.490 -11.288 2.727 1.00 97.50 148 HIS A N 1
ATOM 1131 C CA . HIS A 1 148 ? -11.828 -11.788 3.012 1.00 97.50 148 HIS A CA 1
ATOM 1132 C C . HIS A 1 148 ? -12.566 -12.039 1.706 1.00 97.50 148 HIS A C 1
ATOM 1134 O O . HIS A 1 148 ? -12.538 -11.190 0.817 1.00 97.50 148 HIS A O 1
ATOM 1140 N N . ASP A 1 149 ? -13.227 -13.191 1.596 1.00 96.88 149 ASP A N 1
ATOM 1141 C CA . ASP A 1 149 ? -14.178 -13.453 0.513 1.00 96.88 149 ASP A CA 1
ATOM 1142 C C . ASP A 1 149 ? -15.414 -12.576 0.737 1.00 96.88 149 ASP A C 1
ATOM 1144 O O . ASP A 1 149 ? -16.159 -12.766 1.699 1.00 96.88 149 ASP A O 1
ATOM 1148 N N . MET A 1 150 ? -15.607 -11.600 -0.147 1.00 96.44 150 MET A N 1
ATOM 1149 C CA . MET A 1 150 ? -16.709 -10.640 -0.072 1.00 96.44 150 MET A CA 1
ATOM 1150 C C . MET A 1 150 ? -17.968 -11.126 -0.802 1.00 96.44 150 MET A C 1
ATOM 1152 O O . MET A 1 150 ? -18.954 -10.396 -0.895 1.00 96.44 150 MET A O 1
ATOM 1156 N N . GLY A 1 151 ? -17.957 -12.363 -1.301 1.00 96.75 151 GLY A N 1
ATOM 1157 C CA . GLY A 1 151 ? -19.051 -12.953 -2.053 1.00 96.75 151 GLY A CA 1
ATOM 1158 C C . GLY A 1 151 ? -18.990 -12.647 -3.546 1.00 96.75 151 GLY A C 1
ATOM 1159 O O . GLY A 1 151 ? -18.166 -11.880 -4.039 1.00 96.75 151 GLY A O 1
ATOM 1160 N N . GLU A 1 152 ? -19.883 -13.296 -4.286 1.00 96.75 152 GLU A N 1
ATOM 1161 C CA . GLU A 1 152 ? -19.898 -13.245 -5.750 1.00 96.75 152 GLU A CA 1
ATOM 1162 C C . GLU A 1 152 ? -20.312 -11.878 -6.306 1.00 96.75 152 GLU A C 1
ATOM 1164 O O . GLU A 1 152 ? -19.790 -11.444 -7.326 1.00 96.75 152 GLU A O 1
ATOM 1169 N N . GLU A 1 153 ? -21.187 -11.160 -5.602 1.00 97.00 153 GLU A N 1
ATOM 1170 C CA . GLU A 1 153 ? -21.661 -9.833 -6.017 1.00 97.00 153 GLU A CA 1
ATOM 1171 C C . GLU A 1 153 ? -20.569 -8.755 -5.962 1.00 97.00 153 GLU A C 1
ATOM 1173 O O . GLU A 1 153 ? -20.672 -7.734 -6.639 1.00 97.00 153 GLU A O 1
ATOM 1178 N N . LEU A 1 154 ? -19.517 -8.985 -5.173 1.00 94.81 154 LEU A N 1
ATOM 1179 C CA . LEU A 1 154 ? -18.362 -8.096 -5.043 1.00 94.81 154 LEU A CA 1
ATOM 1180 C C . LEU A 1 154 ? -17.119 -8.668 -5.738 1.00 94.81 154 LEU A C 1
ATOM 1182 O O . LEU A 1 154 ? -16.003 -8.220 -5.480 1.00 94.81 154 LEU A O 1
ATOM 1186 N N . ALA A 1 155 ? -17.289 -9.667 -6.604 1.00 96.75 155 ALA A N 1
ATOM 1187 C CA . ALA A 1 155 ? -16.188 -10.272 -7.332 1.00 96.75 155 ALA A CA 1
ATOM 1188 C C . ALA A 1 155 ? -15.796 -9.441 -8.561 1.00 96.75 155 ALA A C 1
ATOM 1190 O O . ALA A 1 155 ? -16.654 -9.047 -9.348 1.00 96.75 155 ALA A O 1
ATOM 1191 N N . ASP A 1 156 ? -14.496 -9.256 -8.793 1.00 95.44 156 ASP A N 1
ATOM 1192 C CA . ASP A 1 156 ? -13.979 -8.708 -10.058 1.00 95.44 156 ASP A CA 1
ATOM 1193 C C . ASP A 1 156 ? -13.534 -9.799 -11.048 1.00 95.44 156 ASP A C 1
ATOM 1195 O O . ASP A 1 156 ? -13.132 -9.507 -12.174 1.00 95.44 156 ASP A O 1
ATOM 1199 N N . GLY A 1 157 ? -13.580 -11.068 -10.626 1.00 94.19 157 GLY A N 1
ATOM 1200 C CA . GLY A 1 157 ? -13.178 -12.223 -11.432 1.00 94.19 157 GLY A CA 1
ATOM 1201 C C . GLY A 1 157 ? -11.677 -12.299 -11.738 1.00 94.19 157 GLY A C 1
ATOM 1202 O O . GLY A 1 157 ? -11.256 -13.209 -12.455 1.00 94.19 157 GLY A O 1
ATOM 1203 N N . ARG A 1 158 ? -10.853 -11.394 -11.194 1.00 94.75 158 ARG A N 1
ATOM 1204 C CA . ARG A 1 158 ? -9.423 -11.296 -11.495 1.00 94.75 158 ARG A CA 1
ATOM 1205 C C . ARG A 1 158 ? -8.577 -11.749 -10.300 1.00 94.75 158 ARG A C 1
ATOM 1207 O O . ARG A 1 158 ? -8.508 -11.038 -9.298 1.00 94.75 158 ARG A O 1
ATOM 1214 N N . PRO A 1 159 ? -7.896 -12.903 -10.383 1.00 93.88 159 PRO A N 1
ATOM 1215 C CA . PRO A 1 159 ? -6.989 -13.328 -9.326 1.00 93.88 159 PRO A CA 1
ATOM 1216 C C . PRO A 1 159 ? -5.701 -12.489 -9.301 1.00 93.88 159 PRO A C 1
ATOM 1218 O O . PRO A 1 159 ? -5.231 -12.008 -10.334 1.00 93.88 159 PRO A O 1
ATOM 1221 N N . GLU A 1 160 ? -5.101 -12.369 -8.118 1.00 93.56 160 GLU A N 1
ATOM 1222 C CA . GLU A 1 160 ? -3.785 -11.758 -7.891 1.00 93.56 160 GLU A CA 1
ATOM 1223 C C . GLU A 1 160 ? -2.958 -12.672 -6.980 1.00 93.56 160 GLU A C 1
ATOM 1225 O O . GLU A 1 160 ? -3.250 -12.810 -5.791 1.00 93.56 160 GLU A O 1
ATOM 1230 N N . GLY A 1 161 ? -1.916 -13.314 -7.515 1.00 91.31 161 GLY A N 1
ATOM 1231 C CA . GLY A 1 161 ? -1.176 -14.335 -6.769 1.00 91.31 161 GLY A CA 1
ATOM 1232 C C . GLY A 1 161 ? -2.083 -15.513 -6.403 1.00 91.31 161 GLY A C 1
ATOM 1233 O O . GLY A 1 161 ? -2.657 -16.146 -7.286 1.00 91.31 161 GLY A O 1
ATOM 1234 N N . VAL A 1 162 ? -2.220 -15.802 -5.105 1.00 93.69 162 VAL A N 1
ATOM 1235 C CA . VAL A 1 162 ? -3.153 -16.835 -4.609 1.00 93.69 162 VAL A CA 1
ATOM 1236 C C . VAL A 1 162 ? -4.517 -16.274 -4.196 1.00 93.69 162 VAL A C 1
ATOM 1238 O O . VAL A 1 162 ? -5.394 -17.058 -3.847 1.00 93.69 162 VAL A O 1
ATOM 1241 N N . ALA A 1 163 ? -4.703 -14.950 -4.217 1.00 96.56 163 ALA A N 1
ATOM 1242 C CA . ALA A 1 163 ? -5.996 -14.328 -3.954 1.00 96.56 163 ALA A CA 1
ATOM 1243 C C . ALA A 1 163 ? -6.922 -14.504 -5.161 1.00 96.56 163 ALA A C 1
ATOM 1245 O O . ALA A 1 163 ? -6.546 -14.219 -6.301 1.00 96.56 163 ALA A O 1
ATOM 1246 N N . THR A 1 164 ? -8.141 -14.956 -4.908 1.00 96.12 164 THR A N 1
ATOM 1247 C CA . THR A 1 164 ? -9.189 -15.106 -5.918 1.00 96.12 164 THR A CA 1
ATOM 1248 C C . THR A 1 164 ? -9.812 -13.757 -6.290 1.00 96.12 164 THR A C 1
ATOM 1250 O O . THR A 1 164 ? -9.633 -12.754 -5.603 1.00 96.12 164 THR A O 1
ATOM 1253 N N . GLY A 1 165 ? -10.616 -13.731 -7.358 1.00 95.62 165 GLY A N 1
ATOM 1254 C CA . GLY A 1 165 ? -11.372 -12.534 -7.755 1.00 95.62 165 GLY A CA 1
ATOM 1255 C C . GLY A 1 165 ? -12.493 -12.124 -6.789 1.00 95.62 165 GLY A C 1
ATOM 1256 O O . GLY A 1 165 ? -13.151 -11.122 -7.031 1.00 95.62 165 GLY A O 1
ATOM 1257 N N . ARG A 1 166 ? -12.743 -12.895 -5.723 1.00 97.25 166 ARG A N 1
ATOM 1258 C CA . ARG A 1 166 ? -13.744 -12.601 -4.679 1.00 97.25 166 ARG A CA 1
ATOM 1259 C C . ARG A 1 166 ? -13.125 -12.077 -3.388 1.00 97.25 166 ARG A C 1
ATOM 1261 O O . ARG A 1 166 ? -13.836 -11.618 -2.496 1.00 97.25 166 ARG A O 1
ATOM 1268 N N . GLU A 1 167 ? -11.808 -12.199 -3.263 1.00 97.62 167 GLU A N 1
ATOM 1269 C CA . GLU A 1 167 ? -11.096 -11.853 -2.047 1.00 97.62 167 GLU A CA 1
ATOM 1270 C C . GLU A 1 167 ? -10.583 -10.422 -2.100 1.00 97.62 167 GLU A C 1
ATOM 1272 O O . GLU A 1 167 ? -9.890 -10.023 -3.035 1.00 97.62 167 GLU A O 1
ATOM 1277 N N . TRP A 1 168 ? -10.861 -9.674 -1.039 1.00 97.62 168 TRP A N 1
ATOM 1278 C CA . TRP A 1 168 ? -10.411 -8.300 -0.877 1.00 97.62 168 TRP A CA 1
ATOM 1279 C C . TRP A 1 168 ? -9.706 -8.138 0.456 1.00 97.62 168 TRP A C 1
ATOM 1281 O O . TRP A 1 168 ? -10.103 -8.712 1.472 1.00 97.62 168 TRP A O 1
ATOM 1291 N N . ARG A 1 169 ? -8.636 -7.348 0.462 1.00 97.62 169 ARG A N 1
ATOM 1292 C CA . ARG A 1 169 ? -7.937 -6.989 1.689 1.00 97.62 169 ARG A CA 1
ATOM 1293 C C . ARG A 1 169 ? -8.756 -5.950 2.434 1.00 97.62 169 ARG A C 1
ATOM 1295 O O . ARG A 1 169 ? -9.117 -4.944 1.831 1.00 97.62 169 ARG A O 1
ATOM 1302 N N . THR A 1 170 ? -8.963 -6.122 3.738 1.00 97.81 170 THR A N 1
ATOM 1303 C CA . THR A 1 170 ? -9.631 -5.100 4.558 1.00 97.81 170 THR A CA 1
ATOM 1304 C C . THR A 1 170 ? -8.863 -3.774 4.461 1.00 97.81 170 THR A C 1
ATOM 1306 O O . THR A 1 170 ? -7.724 -3.696 4.943 1.00 97.81 170 THR A O 1
ATOM 1309 N N . PRO A 1 171 ? -9.416 -2.708 3.861 1.00 96.50 171 PRO A N 1
ATOM 1310 C CA . PRO A 1 171 ? -8.705 -1.441 3.775 1.00 96.50 171 PRO A CA 1
ATOM 1311 C C . PRO A 1 171 ? -8.631 -0.781 5.166 1.00 96.50 171 PRO A C 1
ATOM 1313 O O . PRO A 1 171 ? -9.591 -0.866 5.937 1.00 96.50 171 PRO A O 1
ATOM 1316 N N . PRO A 1 172 ? -7.506 -0.133 5.529 1.00 96.62 172 PRO A N 1
ATOM 1317 C CA . PRO A 1 172 ? -7.458 0.706 6.725 1.00 96.62 172 PRO A CA 1
ATOM 1318 C C . PRO A 1 172 ? -8.465 1.854 6.608 1.00 96.62 172 PRO A C 1
ATOM 1320 O O . PRO A 1 172 ? -8.601 2.447 5.543 1.00 96.62 172 PRO A O 1
ATOM 1323 N N . LEU A 1 173 ? -9.121 2.219 7.712 1.00 96.50 173 LEU A N 1
ATOM 1324 C CA . LEU A 1 173 ? -10.100 3.321 7.740 1.00 96.50 173 LEU A CA 1
ATOM 1325 C C . LEU A 1 173 ? -9.464 4.688 8.039 1.00 96.50 173 LEU A C 1
ATOM 1327 O O . LEU A 1 173 ? -10.161 5.672 8.299 1.00 96.50 173 LEU A O 1
ATOM 1331 N N . TRP A 1 174 ? -8.133 4.775 8.032 1.00 94.94 174 TRP A N 1
ATOM 1332 C CA . TRP A 1 174 ? -7.445 6.056 8.137 1.00 94.94 174 TRP A CA 1
ATOM 1333 C C . TRP A 1 174 ? -7.840 6.976 6.990 1.00 94.94 174 TRP A C 1
ATOM 1335 O O . TRP A 1 174 ? -7.733 6.614 5.827 1.00 94.94 174 TRP A O 1
ATOM 1345 N N . GLY A 1 175 ? -8.278 8.186 7.333 1.00 91.69 175 GLY A N 1
ATOM 1346 C CA . GLY A 1 175 ? -8.627 9.190 6.336 1.00 91.69 175 GLY A CA 1
ATOM 1347 C C . GLY A 1 175 ? -9.944 8.952 5.594 1.00 91.69 175 GLY A C 1
ATOM 1348 O O . GLY A 1 175 ? -10.274 9.799 4.779 1.00 91.69 175 GLY A O 1
ATOM 1349 N N . ILE A 1 176 ? -10.741 7.916 5.909 1.00 92.31 176 ILE A N 1
ATOM 1350 C CA . ILE A 1 176 ? -11.982 7.600 5.163 1.00 92.31 176 ILE A CA 1
ATOM 1351 C C . ILE A 1 176 ? -12.989 8.762 5.091 1.00 92.31 176 ILE A C 1
ATOM 1353 O O . ILE A 1 176 ? -13.759 8.878 4.154 1.00 92.31 176 ILE A O 1
ATOM 1357 N N . GLY A 1 177 ? -12.963 9.694 6.048 1.00 88.50 177 GLY A N 1
ATOM 1358 C CA . GLY A 1 177 ? -13.769 10.921 5.980 1.00 88.50 177 GLY A CA 1
ATOM 1359 C C . GLY A 1 177 ? -13.273 11.971 4.970 1.00 88.50 177 GLY A C 1
ATOM 1360 O O . GLY A 1 177 ? -13.737 13.111 5.034 1.00 88.50 177 GLY A O 1
ATOM 1361 N N . HIS A 1 178 ? -12.286 11.636 4.134 1.00 84.50 178 HIS A N 1
ATOM 1362 C CA . HIS A 1 178 ? -11.642 12.486 3.124 1.00 84.50 178 HIS A CA 1
ATOM 1363 C C . HIS A 1 178 ? -11.482 11.804 1.753 1.00 84.50 178 HIS A C 1
ATOM 1365 O O . HIS A 1 178 ? -10.938 12.432 0.846 1.00 84.50 178 HIS A O 1
ATOM 1371 N N . THR A 1 179 ? -11.908 10.549 1.609 1.00 71.62 179 THR A N 1
ATOM 1372 C CA . THR A 1 179 ? -11.730 9.704 0.416 1.00 71.62 179 THR A CA 1
ATOM 1373 C C . THR A 1 179 ? -13.028 8.990 0.101 1.00 71.62 179 THR A C 1
ATOM 1375 O O . THR A 1 179 ? -13.406 8.956 -1.084 1.00 71.62 179 THR A O 1
#

pLDDT: mean 93.75, std 6.61, range [55.62, 98.5]

Solvent-accessible surface area (backbone atoms only — not comparable to full-atom values): 10246 Å² total; per-residue (Å²): 122,30,47,18,72,28,84,93,72,76,39,81,41,62,24,65,37,72,63,44,16,51,22,56,40,69,57,59,45,48,39,47,42,31,17,63,74,72,46,40,7,22,82,89,40,56,52,44,40,34,74,52,51,87,89,38,56,69,56,55,67,45,92,56,81,40,56,98,50,95,84,46,38,60,36,43,62,72,60,47,49,49,52,44,51,49,70,74,66,62,78,78,70,80,85,71,68,78,82,38,68,68,52,47,49,51,52,50,50,42,55,75,72,49,52,44,77,51,31,31,53,66,50,67,40,52,76,91,44,98,46,78,93,58,30,62,38,84,45,70,45,25,29,64,70,41,67,40,78,64,44,76,94,63,40,77,76,57,62,38,74,71,27,48,24,30,36,38,32,42,64,57,56,68,52,57,96,77,112

Radius of gyration: 19.88 Å; Cα contacts (8 Å, |Δi|>4): 286; chains: 1; bounding box: 45×33×54 Å

Mean predicted aligned error: 4.33 Å

Sequence (179 aa):
PNRVWSDETEAVTLGRFGWKAGQPSVAQQSAGAFAGDIGISTPLYPAPYGDCMPALADCRAAPHGGADDTDTVEAPAEMFDQVIFYSRNLGVPARRTIDDPQVLEGKRLFYESGCIACHTPKFVTRRDSLGPEQSFQLIWPYTDLLLHDMGEELADGRPEGVATGREWRTPPLWGIGHT

Secondary structure (DSSP, 8-state):
--EEEETTTTEEEE--BSTTS-BSSHHHHHHHHIIIII----SSS--TTTT--TT-HHHHTS--SS-SSTT--SS-HHHHHHHHHHHHHPPPPPPP-TT-HHHHHHHHHHHHTTGGGTS---EE--SS-SSGGGTT-EE-------EEE--GGG--S--BTTB-TTEEE----TTGGG-

Foldseek 3Di:
DFWEQDLVVRDTDAQFDDFQSLHNAPLRVVQLCCQAVVQWAEPSRQQSLRPDDPVNPCSSVPDGPADPDSPGTRQYPVNSVVVRVCVVLDDFDDDPPCVPPVNVVVVVCCVVVPLCVAQVFWDQADQPDPDPSNHGDIDGFRGPQDWDQQDDVQFPQDDRRPRGSRITGGGGCGCVVPD